Protein AF-A0A8S9FHF1-F1 (afdb_monomer_lite)

Sequence (219 aa):
MEGLAIRASLPKKKFSFKSKPSSSSSTKIQKRDLAPPPTNVVVRDSPGFRNKRGETLAKRFRSSSSSSSMGEFTLSDLDSCRVHLTGTVNALFIHRLRNCSVYTGPVLGSILIDDVEDCVLVVASHQIRIHRAKKSDFYLRVRSRPIIEDSSGVRFGPYCLGYGGIEEDLKTAGLEEETESWANVDDFLWLRAVHSPNWSLLPQEERLSSVSISGEGDS

Organism: Brassica cretica (NCBI:txid69181)

pLDDT: mean 82.05, std 23.15, range [30.7, 98.81]

Structure (mmCIF, N/CA/C/O backbone):
data_AF-A0A8S9FHF1-F1
#
_entry.id   AF-A0A8S9FHF1-F1
#
loop_
_atom_site.group_PDB
_atom_site.id
_atom_site.type_symbol
_atom_site.label_atom_id
_atom_site.label_alt_id
_atom_site.label_comp_id
_atom_site.label_asym_id
_atom_site.label_entity_id
_atom_site.label_seq_id
_atom_site.pdbx_PDB_ins_code
_atom_site.Cartn_x
_atom_site.Cartn_y
_atom_site.Cartn_z
_atom_site.occupancy
_atom_site.B_iso_or_equiv
_atom_site.auth_seq_id
_atom_site.auth_comp_id
_atom_site.auth_asym_id
_atom_site.auth_atom_id
_atom_site.pdbx_PDB_model_num
ATOM 1 N N . MET A 1 1 ? 40.897 46.660 -1.368 1.00 45.22 1 MET A N 1
ATOM 2 C CA . MET A 1 1 ? 41.138 45.588 -2.357 1.00 45.22 1 MET A CA 1
ATOM 3 C C . MET A 1 1 ? 41.699 44.400 -1.602 1.00 45.22 1 MET A C 1
ATOM 5 O O . MET A 1 1 ? 42.903 44.313 -1.411 1.00 45.22 1 MET A O 1
ATOM 9 N N . GLU A 1 2 ? 40.812 43.564 -1.068 1.00 38.50 2 GLU A N 1
ATOM 10 C CA . GLU A 1 2 ? 41.187 42.360 -0.326 1.00 38.50 2 GLU A CA 1
ATOM 11 C C . GLU A 1 2 ? 41.371 41.203 -1.312 1.00 38.50 2 GLU A C 1
ATOM 13 O O . GLU A 1 2 ? 40.456 40.852 -2.055 1.00 38.50 2 GLU A O 1
ATOM 18 N N . GLY A 1 3 ? 42.591 40.668 -1.366 1.00 37.44 3 GLY A N 1
ATOM 19 C CA . GLY A 1 3 ? 42.962 39.524 -2.191 1.00 37.44 3 GLY A CA 1
ATOM 20 C C . GLY A 1 3 ? 42.687 38.216 -1.456 1.00 37.44 3 GLY A C 1
ATOM 21 O O . GLY A 1 3 ? 43.250 37.951 -0.397 1.00 37.44 3 GLY A O 1
ATOM 22 N N . LEU A 1 4 ? 41.806 37.414 -2.043 1.00 39.19 4 LEU A N 1
ATOM 23 C CA . LEU A 1 4 ? 41.299 36.132 -1.570 1.00 39.19 4 LEU A CA 1
ATOM 24 C C . LEU A 1 4 ? 42.395 35.046 -1.554 1.00 39.19 4 LEU A C 1
ATOM 26 O O . LEU A 1 4 ? 42.972 34.710 -2.587 1.00 39.19 4 LEU A O 1
ATOM 30 N N . ALA A 1 5 ? 42.644 34.455 -0.384 1.00 42.53 5 ALA A N 1
ATOM 31 C CA . ALA A 1 5 ? 43.496 33.280 -0.222 1.00 42.53 5 ALA A CA 1
ATOM 32 C C . ALA A 1 5 ? 42.770 32.009 -0.703 1.00 42.53 5 ALA A C 1
ATOM 34 O O . ALA A 1 5 ? 41.783 31.576 -0.107 1.00 42.53 5 ALA A O 1
ATOM 35 N N . ILE A 1 6 ? 43.279 31.375 -1.762 1.00 40.34 6 ILE A N 1
ATOM 36 C CA . ILE A 1 6 ? 42.789 30.077 -2.244 1.00 40.34 6 ILE A CA 1
ATOM 37 C C . ILE A 1 6 ? 43.440 28.971 -1.402 1.00 40.34 6 ILE A C 1
ATOM 39 O O . ILE A 1 6 ? 44.594 28.600 -1.606 1.00 40.34 6 ILE A O 1
ATOM 43 N N . ARG A 1 7 ? 42.689 28.425 -0.438 1.00 41.31 7 ARG A N 1
ATOM 44 C CA . ARG A 1 7 ? 43.022 27.157 0.228 1.00 41.31 7 ARG A CA 1
ATOM 45 C C . ARG A 1 7 ? 42.701 26.000 -0.720 1.00 41.31 7 ARG A C 1
ATOM 47 O O . ARG A 1 7 ? 41.536 25.678 -0.934 1.00 41.31 7 ARG A O 1
ATOM 54 N N . ALA A 1 8 ? 43.733 25.362 -1.266 1.00 41.88 8 ALA A N 1
ATOM 55 C CA . ALA A 1 8 ? 43.594 24.120 -2.018 1.00 41.88 8 ALA A CA 1
ATOM 56 C C . ALA A 1 8 ? 43.182 22.964 -1.085 1.00 41.88 8 ALA A C 1
ATOM 58 O O . ALA A 1 8 ? 43.823 22.689 -0.070 1.00 41.88 8 ALA A O 1
ATOM 59 N N . SER A 1 9 ? 42.085 22.299 -1.438 1.00 41.75 9 SER A N 1
ATOM 60 C CA . SER A 1 9 ? 41.504 21.148 -0.751 1.00 41.75 9 SER A CA 1
ATOM 61 C C . SER A 1 9 ? 42.321 19.872 -0.981 1.00 41.75 9 SER A C 1
ATOM 63 O O . SER A 1 9 ? 42.561 19.481 -2.124 1.00 41.75 9 SER A O 1
ATOM 65 N N . LEU A 1 10 ? 42.685 19.182 0.102 1.00 43.28 10 LEU A N 1
ATOM 66 C CA . LEU A 1 10 ? 43.301 17.851 0.073 1.00 43.28 10 LEU A CA 1
ATOM 67 C C . LEU A 1 10 ? 42.331 16.805 -0.524 1.00 43.28 10 LEU A C 1
ATOM 69 O O . LEU A 1 10 ? 41.168 16.752 -0.112 1.00 43.28 10 LEU A O 1
ATOM 73 N N . PRO A 1 11 ? 42.776 15.937 -1.451 1.00 49.38 11 PRO A N 1
ATOM 74 C CA . PRO A 1 11 ? 41.914 14.923 -2.044 1.00 49.38 11 PRO A CA 1
ATOM 75 C C . PRO A 1 11 ? 41.609 13.783 -1.057 1.00 49.38 11 PRO A C 1
ATOM 77 O O . PRO A 1 11 ? 42.507 13.151 -0.496 1.00 49.38 11 PRO A O 1
ATOM 80 N N . LYS A 1 12 ? 40.314 13.491 -0.872 1.00 45.62 12 LYS A N 1
ATOM 81 C CA . LYS A 1 12 ? 39.817 12.335 -0.109 1.00 45.62 12 LYS A CA 1
ATOM 82 C C . LYS A 1 12 ? 40.204 11.032 -0.825 1.00 45.62 12 LYS A C 1
ATOM 84 O O . LYS A 1 12 ? 39.999 10.893 -2.031 1.00 45.62 12 LYS A O 1
ATOM 89 N N . LYS A 1 13 ? 40.769 10.082 -0.069 1.00 47.81 13 LYS A N 1
ATOM 90 C CA . LYS A 1 13 ? 41.225 8.765 -0.543 1.00 47.81 13 LYS A CA 1
ATOM 91 C C . LYS A 1 13 ? 40.104 8.032 -1.293 1.00 47.81 13 LYS A C 1
ATOM 93 O O . LYS A 1 13 ? 39.084 7.684 -0.706 1.00 47.81 13 LYS A O 1
ATOM 98 N N . LYS A 1 14 ? 40.326 7.774 -2.584 1.00 42.34 14 LYS A N 1
ATOM 99 C CA . LYS A 1 14 ? 39.511 6.872 -3.404 1.00 42.34 14 LYS A CA 1
ATOM 100 C C . LYS A 1 14 ? 39.805 5.431 -2.983 1.00 42.34 14 LYS A C 1
ATOM 102 O O . LYS A 1 14 ? 40.948 4.987 -3.075 1.00 42.34 14 LYS A O 1
ATOM 107 N N . PHE A 1 15 ? 38.783 4.712 -2.526 1.00 49.03 15 PHE A N 1
ATOM 108 C CA . PHE A 1 15 ? 38.830 3.256 -2.418 1.00 49.03 15 PHE A CA 1
ATOM 109 C C . PHE A 1 15 ? 39.023 2.675 -3.824 1.00 49.03 15 PHE A C 1
ATOM 111 O O . PHE A 1 15 ? 38.228 2.957 -4.717 1.00 49.03 15 PHE A O 1
ATOM 118 N N . SER A 1 16 ? 40.088 1.898 -4.032 1.00 45.06 16 SER A N 1
ATOM 119 C CA . SER A 1 16 ? 40.289 1.126 -5.259 1.00 45.06 16 SER A CA 1
ATOM 120 C C . SER A 1 16 ? 40.343 -0.362 -4.927 1.00 45.06 16 SER A C 1
ATOM 122 O O . SER A 1 16 ? 41.042 -0.794 -4.008 1.00 45.06 16 SER A O 1
ATOM 124 N N . PHE A 1 17 ? 39.570 -1.148 -5.671 1.00 45.47 17 PHE A N 1
ATOM 125 C CA . PHE A 1 17 ? 39.631 -2.601 -5.631 1.00 45.47 17 PHE A CA 1
ATOM 126 C C . PHE A 1 17 ? 40.768 -3.055 -6.550 1.00 45.47 17 PHE A C 1
ATOM 128 O O . PHE A 1 17 ? 40.716 -2.858 -7.762 1.00 45.47 17 PHE A O 1
ATOM 135 N N . LYS A 1 18 ? 41.820 -3.647 -5.976 1.00 40.91 18 LYS A N 1
ATOM 136 C CA . LYS A 1 18 ? 42.869 -4.329 -6.745 1.00 40.91 18 LYS A CA 1
ATOM 137 C C . LYS A 1 18 ? 42.374 -5.718 -7.152 1.00 40.91 18 LYS A C 1
ATOM 139 O O . LYS A 1 18 ? 42.250 -6.596 -6.303 1.00 40.91 18 LYS A O 1
ATOM 144 N N . SER A 1 19 ? 42.162 -5.932 -8.445 1.00 40.22 19 SER A N 1
ATOM 145 C CA . SER A 1 19 ? 42.033 -7.259 -9.053 1.00 40.22 19 SER A CA 1
ATOM 146 C C . SER A 1 19 ? 43.418 -7.881 -9.275 1.00 40.22 19 SER A C 1
ATOM 148 O O . SER A 1 19 ? 44.290 -7.246 -9.871 1.00 40.22 19 SER A O 1
ATOM 150 N N . LYS A 1 20 ? 43.630 -9.122 -8.818 1.00 40.91 20 LYS A N 1
ATOM 151 C CA . LYS A 1 20 ? 44.796 -9.955 -9.175 1.00 40.91 20 LYS A CA 1
ATOM 152 C C . LYS A 1 20 ? 44.425 -10.931 -10.309 1.00 40.91 20 LYS A C 1
ATOM 154 O O . LYS A 1 20 ? 43.283 -11.386 -10.328 1.00 40.91 20 LYS A O 1
ATOM 159 N N . PRO A 1 21 ? 45.356 -11.253 -11.229 1.00 38.12 21 PRO A N 1
ATOM 160 C CA . PRO A 1 21 ? 45.084 -12.075 -12.405 1.00 38.12 21 PRO A CA 1
ATOM 161 C C . PRO A 1 21 ? 45.050 -13.582 -12.102 1.00 38.12 21 PRO A C 1
ATOM 163 O O . PRO A 1 21 ? 45.611 -14.059 -11.116 1.00 38.12 21 PRO A O 1
ATOM 166 N N . SER A 1 22 ? 44.368 -14.296 -12.996 1.00 32.97 22 SER A N 1
ATOM 167 C CA . SER A 1 22 ? 44.014 -15.715 -12.985 1.00 32.97 22 SER A CA 1
ATOM 168 C C . SER A 1 22 ? 45.199 -16.676 -13.113 1.00 32.97 22 SER A C 1
ATOM 170 O O . SER A 1 22 ? 46.008 -16.535 -14.029 1.00 32.97 22 SER A O 1
ATOM 172 N N . SER A 1 23 ? 45.205 -17.736 -12.301 1.00 32.50 23 SER A N 1
ATOM 173 C CA . SER A 1 23 ? 45.864 -19.002 -12.630 1.00 32.50 23 SER A CA 1
ATOM 174 C C . SER A 1 23 ? 44.823 -20.122 -12.702 1.00 32.50 23 SER A C 1
ATOM 176 O O . SER A 1 23 ? 43.936 -20.249 -11.860 1.00 32.50 23 SER A O 1
ATOM 178 N N . SER A 1 24 ? 44.900 -20.889 -13.782 1.00 38.09 24 SER A N 1
ATOM 179 C CA . SER A 1 24 ? 44.015 -21.989 -14.136 1.00 38.09 24 SER A CA 1
ATOM 180 C C . SER A 1 24 ? 44.257 -23.216 -13.257 1.00 38.09 24 SER A C 1
ATOM 182 O O . SER A 1 24 ? 45.328 -23.820 -13.322 1.00 38.09 24 SER A O 1
ATOM 184 N N . SER A 1 25 ? 43.236 -23.649 -12.520 1.00 32.84 25 SER A N 1
ATOM 185 C CA . SER A 1 25 ? 43.121 -25.032 -12.056 1.00 32.84 25 SER A CA 1
ATOM 186 C C . SER A 1 25 ? 41.657 -25.479 -12.088 1.00 32.84 25 SER A C 1
ATOM 188 O O . SER A 1 25 ? 40.762 -24.912 -11.463 1.00 32.84 25 SER A O 1
ATOM 190 N N . SER A 1 26 ? 41.410 -26.503 -12.898 1.00 38.84 26 SER A N 1
ATOM 191 C CA . SER A 1 26 ? 40.131 -27.178 -13.080 1.00 38.84 26 SER A CA 1
ATOM 192 C C . SER A 1 26 ? 39.645 -27.780 -11.761 1.00 38.84 26 SER A C 1
ATOM 194 O O . SER A 1 26 ? 40.170 -28.800 -11.315 1.00 38.84 26 SER A O 1
ATOM 196 N N . THR A 1 27 ? 38.621 -27.172 -11.157 1.00 30.70 27 THR A N 1
ATOM 197 C CA . THR A 1 27 ? 37.943 -27.709 -9.970 1.00 30.70 27 THR A CA 1
ATOM 198 C C . THR A 1 27 ? 36.446 -27.819 -10.240 1.00 30.70 27 THR A C 1
ATOM 200 O O . THR A 1 27 ? 35.798 -26.854 -10.639 1.00 30.70 27 THR A O 1
ATOM 203 N N . LYS A 1 28 ? 35.919 -29.032 -10.047 1.00 33.16 28 LYS A N 1
ATOM 204 C CA . LYS A 1 28 ? 34.512 -29.425 -10.198 1.00 33.16 28 LYS A CA 1
ATOM 205 C C . LYS A 1 28 ? 33.576 -28.427 -9.502 1.00 33.16 28 LYS A C 1
ATOM 207 O O . LYS A 1 28 ? 33.745 -28.144 -8.317 1.00 33.16 28 LYS A O 1
ATOM 212 N N . ILE A 1 29 ? 32.569 -27.944 -10.231 1.00 37.22 29 ILE A N 1
ATOM 213 C CA . ILE A 1 29 ? 31.495 -27.097 -9.701 1.00 37.22 29 ILE A CA 1
ATOM 214 C C . ILE A 1 29 ? 30.659 -27.950 -8.742 1.00 37.22 29 ILE A C 1
ATOM 216 O O . ILE A 1 29 ? 29.832 -28.754 -9.165 1.00 37.22 29 ILE A O 1
ATOM 220 N N . GLN A 1 30 ? 30.893 -27.792 -7.440 1.00 40.59 30 GLN A N 1
ATOM 221 C CA . GLN A 1 30 ? 29.927 -28.203 -6.431 1.00 40.59 30 GLN A CA 1
ATOM 222 C C . GLN A 1 30 ? 28.801 -27.171 -6.432 1.00 40.59 30 GLN A C 1
ATOM 224 O O . GLN A 1 30 ? 29.032 -25.985 -6.182 1.00 40.59 30 GLN A O 1
ATOM 229 N N . LYS A 1 31 ? 27.591 -27.633 -6.749 1.00 37.34 31 LYS A N 1
ATOM 230 C CA . LYS A 1 31 ? 26.343 -26.895 -6.577 1.00 37.34 31 LYS A CA 1
ATOM 231 C C . LYS A 1 31 ? 26.243 -26.527 -5.095 1.00 37.34 31 LYS A C 1
ATOM 233 O O . LYS A 1 31 ? 25.973 -27.383 -4.262 1.00 37.34 31 LYS A O 1
ATOM 238 N N . ARG A 1 32 ? 26.561 -25.278 -4.752 1.00 36.59 32 ARG A N 1
ATOM 239 C CA . ARG A 1 32 ? 26.228 -24.744 -3.433 1.00 36.59 32 ARG A CA 1
ATOM 240 C C . ARG A 1 32 ? 24.733 -24.495 -3.469 1.00 36.59 32 ARG A C 1
ATOM 242 O O . ARG A 1 32 ? 24.290 -23.608 -4.195 1.00 36.59 32 ARG A O 1
ATOM 249 N N . ASP A 1 33 ? 23.984 -25.306 -2.736 1.00 39.66 33 ASP A N 1
ATOM 250 C CA . ASP A 1 33 ? 22.608 -24.989 -2.397 1.00 39.66 33 ASP A CA 1
ATOM 251 C C . ASP A 1 33 ? 22.639 -23.668 -1.623 1.00 39.66 33 ASP A C 1
ATOM 253 O O . ASP A 1 33 ? 23.022 -23.600 -0.454 1.00 39.66 33 ASP A O 1
ATOM 257 N N . LEU A 1 34 ? 22.330 -22.581 -2.331 1.00 44.75 34 LEU A N 1
ATOM 258 C CA . LEU A 1 34 ? 21.953 -21.327 -1.710 1.00 44.75 34 LEU A CA 1
ATOM 259 C C . LEU A 1 34 ? 20.663 -21.644 -0.964 1.00 44.75 34 LEU A C 1
ATOM 261 O O . LEU A 1 34 ? 19.609 -21.794 -1.581 1.00 44.75 34 LEU A O 1
ATOM 265 N N . ALA A 1 35 ? 20.770 -21.824 0.351 1.00 49.84 35 ALA A N 1
ATOM 266 C CA . ALA A 1 35 ? 19.602 -21.846 1.207 1.00 49.84 35 ALA A CA 1
ATOM 267 C C . ALA A 1 35 ? 18.753 -20.610 0.856 1.00 49.84 35 ALA A C 1
ATOM 269 O O . ALA A 1 35 ? 19.325 -19.520 0.714 1.00 49.84 35 ALA A O 1
ATOM 270 N N . PRO A 1 36 ? 17.432 -20.762 0.657 1.00 49.81 36 PRO A N 1
ATOM 271 C CA . PRO A 1 36 ? 16.575 -19.614 0.424 1.00 49.81 36 PRO A CA 1
ATOM 272 C C . PRO A 1 36 ? 16.800 -18.598 1.555 1.00 49.81 36 PRO A C 1
ATOM 274 O O . PRO A 1 36 ? 17.015 -19.009 2.704 1.00 49.81 36 PRO A O 1
ATOM 277 N N . PRO A 1 37 ? 16.803 -17.284 1.259 1.00 47.69 37 PRO A N 1
ATOM 278 C CA . PRO A 1 37 ? 16.840 -16.278 2.312 1.00 47.69 37 PRO A CA 1
ATOM 279 C C . PRO A 1 37 ? 15.707 -16.581 3.302 1.00 47.69 37 PRO A C 1
ATOM 281 O O . PRO A 1 37 ? 14.652 -17.052 2.871 1.00 47.69 37 PRO A O 1
ATOM 284 N N . PRO A 1 38 ? 15.897 -16.366 4.616 1.00 42.03 38 PRO A N 1
ATOM 285 C CA . PRO A 1 38 ? 14.838 -16.617 5.578 1.00 42.03 38 PRO A CA 1
ATOM 286 C C . PRO A 1 38 ? 13.627 -15.756 5.204 1.00 42.03 38 PRO A C 1
ATOM 288 O O . PRO A 1 38 ? 13.617 -14.547 5.407 1.00 42.03 38 PRO A O 1
ATOM 291 N N . THR A 1 39 ? 12.603 -16.402 4.651 1.00 47.31 39 THR A N 1
ATOM 292 C CA . THR A 1 39 ? 11.312 -15.828 4.246 1.00 47.31 39 THR A CA 1
ATOM 293 C C . THR A 1 39 ? 10.412 -15.508 5.436 1.00 47.31 39 THR A C 1
ATOM 295 O O . THR A 1 39 ? 9.283 -15.052 5.265 1.00 47.31 39 THR A O 1
ATOM 298 N N . ASN A 1 40 ? 10.914 -15.705 6.654 1.00 45.31 40 ASN A N 1
ATOM 299 C CA . ASN A 1 40 ? 10.213 -15.345 7.868 1.00 45.31 40 ASN A CA 1
ATOM 300 C C . ASN A 1 40 ? 10.377 -13.845 8.098 1.00 45.31 40 ASN A C 1
ATOM 302 O O . ASN A 1 40 ? 11.332 -13.399 8.738 1.00 45.31 40 ASN A O 1
ATOM 306 N N . VAL A 1 41 ? 9.411 -13.068 7.607 1.00 50.22 41 VAL A N 1
ATOM 307 C CA . VAL A 1 41 ? 9.104 -11.768 8.202 1.00 50.22 41 VAL A CA 1
ATOM 308 C C . VAL A 1 41 ? 8.728 -12.054 9.654 1.00 50.22 41 VAL A C 1
ATOM 310 O O . VAL A 1 41 ? 7.603 -12.437 9.975 1.00 50.22 41 VAL A O 1
ATOM 313 N N . VAL A 1 42 ? 9.724 -11.965 10.540 1.00 54.41 42 VAL A N 1
ATOM 314 C CA . VAL A 1 42 ? 9.518 -12.020 11.985 1.00 54.41 42 VAL A CA 1
ATOM 315 C C . VAL A 1 42 ? 8.500 -10.935 12.288 1.00 54.41 42 VAL A C 1
ATOM 317 O O . VAL A 1 42 ? 8.722 -9.773 11.942 1.00 54.41 42 VAL A O 1
ATOM 320 N N . VAL A 1 43 ? 7.368 -11.325 12.876 1.00 55.97 43 VAL A N 1
ATOM 321 C CA . VAL A 1 43 ? 6.372 -10.378 13.374 1.00 55.97 43 VAL A CA 1
ATOM 322 C C . VAL A 1 43 ? 7.115 -9.453 14.333 1.00 55.97 43 VAL A C 1
ATOM 324 O O . VAL A 1 43 ? 7.497 -9.869 15.424 1.00 55.97 43 VAL A O 1
ATOM 327 N N . ARG A 1 44 ? 7.421 -8.237 13.874 1.00 65.44 44 ARG A N 1
ATOM 328 C CA . ARG A 1 44 ? 8.229 -7.282 14.632 1.00 65.44 44 ARG A CA 1
ATOM 329 C C . ARG A 1 44 ? 7.470 -6.886 15.887 1.00 65.44 44 ARG A C 1
ATOM 331 O O . ARG A 1 44 ? 6.260 -6.664 15.807 1.00 65.44 44 ARG A O 1
ATOM 338 N N . ASP A 1 45 ? 8.171 -6.768 17.010 1.00 77.81 45 ASP A N 1
ATOM 339 C CA . ASP A 1 45 ? 7.617 -6.317 18.293 1.00 77.81 45 ASP A CA 1
ATOM 340 C C . ASP A 1 45 ? 7.425 -4.788 18.313 1.00 77.81 45 ASP A C 1
ATOM 342 O O . ASP A 1 45 ? 7.920 -4.066 19.174 1.00 77.81 45 ASP A O 1
ATOM 346 N N . SER A 1 46 ? 6.759 -4.274 17.278 1.00 86.81 46 SER A N 1
ATOM 347 C CA . SER A 1 46 ? 6.396 -2.869 17.158 1.00 86.81 46 SER A CA 1
ATOM 348 C C . SER A 1 46 ? 4.947 -2.645 17.597 1.00 86.81 46 SER A C 1
ATOM 350 O O . SER A 1 46 ? 4.112 -3.557 17.465 1.00 86.81 46 SER A O 1
ATOM 352 N N . PRO A 1 47 ? 4.595 -1.409 18.002 1.00 92.50 47 PRO A N 1
ATOM 353 C CA . PRO A 1 47 ? 3.205 -0.990 18.124 1.00 92.50 47 PRO A CA 1
ATOM 354 C C . PRO A 1 47 ? 2.428 -1.298 16.842 1.00 92.50 47 PRO A C 1
ATOM 356 O O . PRO A 1 47 ? 2.978 -1.217 15.740 1.00 92.50 47 PRO A O 1
ATOM 359 N N . GLY A 1 48 ? 1.159 -1.676 16.971 1.00 94.75 48 GLY A N 1
ATOM 360 C CA . GLY A 1 48 ? 0.402 -2.119 15.812 1.00 94.75 48 GLY A CA 1
ATOM 361 C C . GLY A 1 48 ? -1.003 -2.622 16.101 1.00 94.75 48 GLY A C 1
ATOM 362 O O . GLY A 1 48 ? -1.363 -2.870 17.251 1.00 94.75 48 GLY A O 1
ATOM 363 N N . PHE A 1 49 ? -1.777 -2.809 15.036 1.00 97.31 49 PHE A N 1
ATOM 364 C CA . PHE A 1 49 ? -3.053 -3.518 15.075 1.00 97.31 49 PHE A CA 1
ATOM 365 C C . PHE A 1 49 ? -2.839 -4.979 14.703 1.00 97.31 49 PHE A C 1
ATOM 367 O O . PHE A 1 49 ? -2.177 -5.268 13.705 1.00 97.31 49 PHE A O 1
ATOM 374 N N . ARG A 1 50 ? -3.376 -5.893 15.519 1.00 97.19 50 ARG A N 1
ATOM 375 C CA . ARG A 1 50 ? -3.132 -7.332 15.390 1.00 97.19 50 ARG A CA 1
ATOM 376 C C . ARG A 1 50 ? -4.382 -8.152 15.668 1.00 97.19 50 ARG A C 1
ATOM 378 O O . ARG A 1 50 ? -5.099 -7.826 16.613 1.00 97.19 50 ARG A O 1
ATOM 385 N N . ASN A 1 51 ? -4.574 -9.240 14.923 1.00 97.62 51 ASN A N 1
ATOM 386 C CA . ASN A 1 51 ? -5.608 -10.254 15.175 1.00 97.62 51 ASN A CA 1
ATOM 387 C C . ASN A 1 51 ? -7.023 -9.660 15.252 1.00 97.62 51 ASN A C 1
ATOM 389 O O . ASN A 1 51 ? -7.765 -9.911 16.204 1.00 97.62 51 ASN A O 1
ATOM 393 N N . LYS A 1 52 ? -7.378 -8.821 14.276 1.00 98.31 52 LYS A N 1
ATOM 394 C CA . LYS A 1 52 ? -8.677 -8.137 14.220 1.00 98.31 52 LYS A CA 1
ATOM 395 C C . LYS A 1 52 ? -9.497 -8.646 13.049 1.00 98.31 52 LYS A C 1
ATOM 397 O O . LYS A 1 52 ? -8.945 -8.998 12.007 1.00 98.31 52 LYS A O 1
ATOM 402 N N . ARG A 1 53 ? -10.821 -8.668 13.218 1.00 98.50 53 ARG A N 1
ATOM 403 C CA . ARG A 1 53 ? -11.737 -9.119 12.173 1.00 98.50 53 ARG A CA 1
ATOM 404 C C . ARG A 1 53 ? -12.971 -8.239 12.072 1.00 98.50 53 ARG A C 1
ATOM 406 O O . ARG A 1 53 ? -13.665 -8.065 13.065 1.00 98.50 53 ARG A O 1
ATOM 413 N N . GLY A 1 54 ? -13.276 -7.739 10.876 1.00 98.00 54 GLY A N 1
ATOM 414 C CA . GLY A 1 54 ? -14.492 -6.951 10.633 1.00 98.00 54 GLY A CA 1
ATOM 415 C C . GLY A 1 54 ? -14.513 -5.579 11.317 1.00 98.00 54 GLY A C 1
ATOM 416 O O . GLY A 1 54 ? -15.574 -4.969 11.423 1.00 98.00 54 GLY A O 1
ATOM 417 N N . GLU A 1 55 ? -13.372 -5.100 11.821 1.00 97.88 55 GLU A N 1
ATOM 418 C CA . GLU A 1 55 ? -13.281 -3.862 12.599 1.00 97.88 55 GLU A CA 1
ATOM 419 C C . GLU A 1 55 ? -12.839 -2.676 11.731 1.00 97.88 55 GLU A C 1
ATOM 421 O O . GLU A 1 55 ? -12.077 -2.821 10.771 1.00 97.88 55 GLU A O 1
ATOM 426 N N . THR A 1 56 ? -13.283 -1.473 12.108 1.00 97.94 56 THR A N 1
ATOM 427 C CA . THR A 1 56 ? -12.699 -0.219 11.616 1.00 97.94 56 THR A CA 1
ATOM 428 C C . THR A 1 56 ? -11.722 0.307 12.660 1.00 97.94 56 THR A C 1
ATOM 430 O O . THR A 1 56 ? -12.109 0.597 13.788 1.00 97.94 56 THR A O 1
ATOM 433 N N . LEU A 1 57 ? -10.450 0.404 12.291 1.00 97.69 57 LEU A N 1
ATOM 434 C CA . LEU A 1 57 ? -9.340 0.744 13.173 1.00 97.69 57 LEU A CA 1
ATOM 435 C C . LEU A 1 57 ? -8.764 2.092 12.752 1.00 97.69 57 LEU A C 1
ATOM 437 O O . LEU A 1 57 ? -8.480 2.300 11.575 1.00 97.69 57 LEU A O 1
ATOM 441 N N . ALA A 1 58 ? -8.554 2.998 13.702 1.00 96.25 58 ALA A N 1
ATOM 442 C CA . ALA A 1 58 ? -8.015 4.321 13.417 1.00 96.25 58 ALA A CA 1
ATOM 443 C C . ALA A 1 58 ? -6.861 4.674 14.358 1.00 96.25 58 ALA A C 1
ATOM 445 O O . ALA A 1 58 ? -6.904 4.393 15.557 1.00 96.25 58 ALA A O 1
ATOM 446 N N . LYS A 1 59 ? -5.821 5.313 13.819 1.00 94.12 59 LYS A N 1
ATOM 447 C CA . LYS A 1 59 ? -4.730 5.901 14.599 1.00 94.12 59 LYS A CA 1
ATOM 448 C C . LYS A 1 59 ? -4.306 7.226 13.979 1.00 94.12 59 LYS A C 1
ATOM 450 O O . LYS A 1 59 ? -4.051 7.310 12.780 1.00 94.12 59 LYS A O 1
ATOM 455 N N . ARG A 1 60 ? -4.186 8.253 14.819 1.00 92.81 60 ARG A N 1
ATOM 456 C CA . ARG A 1 60 ? -3.561 9.529 14.462 1.00 92.81 60 ARG A CA 1
A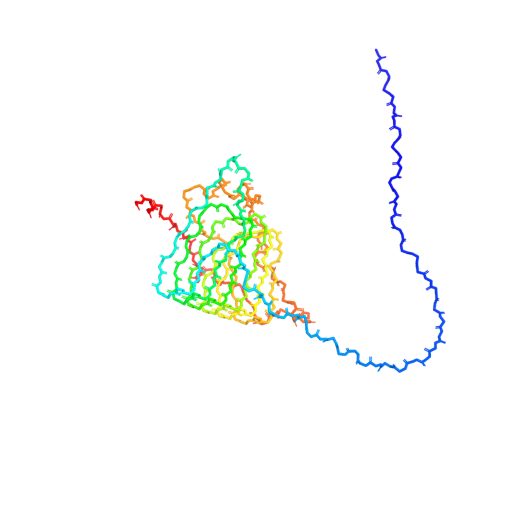TOM 457 C C . ARG A 1 60 ? -2.167 9.606 15.074 1.00 92.81 60 ARG A C 1
ATOM 459 O O . ARG A 1 60 ? -2.015 9.495 16.292 1.00 92.81 60 ARG A O 1
ATOM 466 N N . PHE A 1 61 ? -1.162 9.786 14.233 1.00 90.50 61 PHE A N 1
ATOM 467 C CA . PHE A 1 61 ? 0.199 10.114 14.628 1.00 90.50 61 PHE A CA 1
ATOM 468 C C . PHE A 1 61 ? 0.304 11.636 14.761 1.00 90.50 61 PHE A C 1
ATOM 470 O O . PHE A 1 61 ? -0.154 12.380 13.896 1.00 90.50 61 PHE A O 1
ATOM 477 N N . ARG A 1 62 ? 0.836 12.112 15.889 1.00 77.56 62 ARG A N 1
ATOM 478 C CA . ARG A 1 62 ? 1.054 13.542 16.135 1.00 77.56 62 ARG A CA 1
ATOM 479 C C . ARG A 1 62 ? 2.528 13.846 15.868 1.00 77.56 62 ARG A C 1
ATOM 481 O O . ARG A 1 62 ? 3.383 13.200 16.466 1.00 77.56 62 ARG A O 1
ATOM 488 N N . SER A 1 63 ? 2.814 14.852 15.042 1.00 61.47 63 SER A N 1
ATOM 489 C CA . SER A 1 63 ? 4.151 15.451 14.939 1.00 61.47 63 SER A CA 1
ATOM 490 C C . SER A 1 63 ? 4.460 16.205 16.233 1.00 61.47 63 SER A C 1
ATOM 492 O O . SER A 1 63 ? 4.207 17.402 16.338 1.00 61.47 63 SER A O 1
ATOM 494 N N . SER A 1 64 ? 4.942 15.521 17.272 1.00 51.22 64 SER A N 1
ATOM 495 C CA . SER A 1 64 ? 5.463 16.210 18.454 1.00 51.22 64 SER A CA 1
ATOM 496 C C . SER A 1 64 ? 6.917 16.603 18.215 1.00 51.22 64 SER A C 1
ATOM 498 O O . SER A 1 64 ? 7.754 15.755 17.916 1.00 51.22 64 SER A O 1
ATOM 500 N N . SER A 1 65 ? 7.231 17.875 18.441 1.00 47.16 65 SER A N 1
ATOM 501 C CA . SER A 1 65 ? 8.583 18.449 18.490 1.00 47.16 65 SER A CA 1
ATOM 502 C C . SER A 1 65 ? 9.480 17.878 19.607 1.00 47.16 65 SER A C 1
ATOM 504 O O . SER A 1 65 ? 10.623 18.304 19.758 1.00 47.16 65 SER A O 1
ATOM 506 N N . SER A 1 66 ? 9.001 16.893 20.372 1.00 46.28 66 SER A N 1
ATOM 507 C CA . SER A 1 66 ? 9.777 16.089 21.316 1.00 46.28 66 SER A CA 1
ATOM 508 C C . SER A 1 66 ? 10.113 14.724 20.709 1.00 46.28 66 SER A C 1
ATOM 510 O O . SER A 1 66 ? 9.235 13.920 20.400 1.00 46.28 66 SER A O 1
ATOM 512 N N . SER A 1 67 ? 11.409 14.475 20.568 1.00 46.22 67 SER A N 1
ATOM 513 C CA . SER A 1 67 ? 12.102 13.364 19.909 1.00 46.22 67 SER A CA 1
ATOM 514 C C . SER A 1 67 ? 11.925 11.962 20.525 1.00 46.22 67 SER A C 1
ATOM 516 O O . SER A 1 67 ? 12.866 11.170 20.540 1.00 46.22 67 SER A O 1
ATOM 518 N N . SER A 1 68 ? 10.736 11.597 20.999 1.00 44.88 68 SER A N 1
ATOM 519 C CA . SER A 1 68 ? 10.445 10.245 21.496 1.00 44.88 68 SER A CA 1
ATOM 520 C C . SER A 1 68 ? 9.524 9.490 20.531 1.00 44.88 68 SER A C 1
ATOM 522 O O . SER A 1 68 ? 8.308 9.459 20.689 1.00 44.88 68 SER A O 1
ATOM 524 N N . SER A 1 69 ? 10.170 8.902 19.517 1.00 49.16 69 SER A N 1
ATOM 525 C CA . SER A 1 69 ? 9.720 7.805 18.643 1.00 49.16 69 SER A CA 1
ATOM 526 C C . SER A 1 69 ? 8.383 7.965 17.897 1.00 49.16 69 SER A C 1
ATOM 528 O O . SER A 1 69 ? 7.392 7.322 18.245 1.00 49.16 69 SER A O 1
ATOM 530 N N . MET A 1 70 ? 8.384 8.647 16.746 1.00 63.88 70 MET A N 1
ATOM 531 C CA . MET A 1 70 ? 7.518 8.205 15.640 1.00 63.88 70 MET A CA 1
ATOM 532 C C . MET A 1 70 ? 8.145 6.934 15.058 1.00 63.88 70 MET A C 1
ATOM 534 O O . MET A 1 70 ? 8.901 6.988 14.105 1.00 63.88 70 MET A O 1
ATOM 538 N N . GLY A 1 71 ? 7.983 5.808 15.752 1.00 82.56 71 GLY A N 1
ATOM 539 C CA . GLY A 1 71 ? 8.671 4.554 15.442 1.00 82.56 71 GLY A CA 1
ATOM 540 C C . GLY A 1 71 ? 8.121 3.831 14.210 1.00 82.56 71 GLY A C 1
ATOM 541 O O . GLY A 1 71 ? 7.546 4.424 13.298 1.00 82.56 71 GLY A O 1
ATOM 542 N N . GLU A 1 72 ? 8.313 2.518 14.199 1.00 91.81 72 GLU A N 1
ATOM 543 C CA . GLU A 1 72 ? 7.630 1.612 13.279 1.00 91.81 72 GLU A CA 1
ATOM 544 C C . GLU A 1 72 ? 6.218 1.273 13.776 1.00 91.81 72 GLU A C 1
ATOM 546 O O . GLU A 1 72 ? 5.975 1.182 14.982 1.00 91.81 72 GLU A O 1
ATOM 551 N N . PHE A 1 73 ? 5.288 1.067 12.843 1.00 95.19 73 PHE A N 1
ATOM 552 C CA . PHE A 1 73 ? 3.941 0.575 13.127 1.00 95.19 73 PHE A CA 1
ATOM 553 C C . PHE A 1 73 ? 3.666 -0.696 12.319 1.00 95.19 73 PHE A C 1
ATOM 555 O O . PHE A 1 73 ? 4.086 -0.797 11.166 1.00 95.19 73 PHE A O 1
ATOM 562 N N . THR A 1 74 ? 2.964 -1.664 12.907 1.00 97.19 74 THR A N 1
ATOM 563 C CA . THR A 1 74 ? 2.642 -2.936 12.246 1.00 97.19 74 THR A CA 1
ATOM 564 C C . THR A 1 74 ? 1.135 -3.138 12.129 1.00 97.19 74 THR A C 1
ATOM 566 O O . THR A 1 74 ? 0.388 -2.957 13.084 1.00 97.19 74 THR A O 1
ATOM 569 N N . LEU A 1 75 ? 0.681 -3.570 10.961 1.00 98.19 75 LEU A N 1
ATOM 570 C CA . LEU A 1 75 ? -0.637 -4.151 10.744 1.00 98.19 75 LEU A CA 1
ATOM 571 C C . LEU A 1 75 ? -0.421 -5.642 10.510 1.00 98.19 75 LEU A C 1
ATOM 573 O O . LEU A 1 75 ? 0.239 -6.003 9.533 1.00 98.19 75 LEU A O 1
ATOM 577 N N . SER A 1 76 ? -0.915 -6.505 11.399 1.00 98.12 76 SER A N 1
ATOM 578 C CA . SER A 1 76 ? -0.793 -7.948 11.196 1.00 98.12 76 SER A CA 1
ATOM 579 C C . SER A 1 76 ? -2.068 -8.722 11.470 1.00 98.12 76 SER A C 1
ATOM 581 O O . SER A 1 76 ? -2.836 -8.355 12.351 1.00 98.12 76 SER A O 1
ATOM 583 N N . ASP A 1 77 ? -2.277 -9.821 10.749 1.00 98.19 77 ASP A N 1
ATOM 584 C CA . ASP A 1 77 ? -3.364 -10.764 11.044 1.00 98.19 77 ASP A CA 1
ATOM 585 C C . ASP A 1 77 ? -4.740 -10.071 11.065 1.00 98.19 77 ASP A C 1
ATOM 587 O O . ASP A 1 77 ? -5.500 -10.192 12.030 1.00 98.19 77 ASP A O 1
ATOM 591 N N . LEU A 1 78 ? -5.027 -9.270 10.033 1.00 98.69 78 LEU A N 1
ATOM 592 C CA . LEU A 1 78 ? -6.309 -8.573 9.898 1.00 98.69 78 LEU A CA 1
ATOM 593 C C . LEU A 1 78 ? -7.145 -9.225 8.797 1.00 98.69 78 LEU A C 1
ATOM 595 O O . LEU A 1 78 ? -6.659 -9.455 7.689 1.00 98.69 78 LEU A O 1
ATOM 599 N N . ASP A 1 79 ? -8.414 -9.475 9.092 1.00 98.69 79 ASP A N 1
ATOM 600 C CA . ASP A 1 79 ? -9.395 -10.003 8.141 1.00 98.69 79 ASP A CA 1
ATOM 601 C C . ASP A 1 79 ? -10.585 -9.043 8.049 1.00 98.69 79 ASP A C 1
ATOM 603 O O . ASP A 1 79 ? -11.177 -8.668 9.060 1.00 98.69 79 ASP A O 1
ATOM 607 N N . SER A 1 80 ? -10.966 -8.633 6.841 1.00 98.56 80 SER A N 1
ATOM 608 C CA . SER A 1 80 ? -12.175 -7.832 6.613 1.00 98.56 80 SER A CA 1
ATOM 609 C C . SER A 1 80 ? -12.181 -6.502 7.384 1.00 98.56 80 SER A C 1
ATOM 611 O O . SER A 1 80 ? -13.233 -6.016 7.793 1.00 98.56 80 SER A O 1
ATOM 613 N N . CYS A 1 81 ? -11.001 -5.930 7.640 1.00 98.69 81 CYS A N 1
ATOM 614 C CA . CYS A 1 81 ? -10.839 -4.704 8.421 1.00 98.69 81 CYS A CA 1
ATOM 615 C C . CYS A 1 81 ? -10.672 -3.470 7.530 1.00 98.69 81 CYS A C 1
ATOM 617 O O . CYS A 1 81 ? -10.110 -3.530 6.434 1.00 98.69 81 CYS A O 1
ATOM 619 N N . ARG A 1 82 ? -11.083 -2.315 8.055 1.00 98.50 82 ARG A N 1
ATOM 620 C CA . ARG A 1 82 ? -10.782 -1.003 7.474 1.00 98.50 82 ARG A CA 1
ATOM 621 C C . ARG A 1 82 ? -9.833 -0.250 8.396 1.00 98.50 82 ARG A C 1
ATOM 623 O O . ARG A 1 82 ? -10.145 -0.067 9.564 1.00 98.50 82 ARG A O 1
ATOM 630 N N . VAL A 1 83 ? -8.682 0.184 7.897 1.00 98.31 83 VAL A N 1
ATOM 631 C CA . VAL A 1 83 ? -7.637 0.819 8.708 1.00 98.31 83 VAL A CA 1
ATOM 632 C C . VAL A 1 83 ? -7.377 2.239 8.222 1.00 98.31 83 VAL A C 1
ATOM 634 O O . VAL A 1 83 ? -7.083 2.444 7.048 1.00 98.31 83 VAL A O 1
ATOM 637 N N . HIS A 1 84 ? -7.444 3.207 9.134 1.00 97.69 84 HIS A N 1
ATOM 638 C CA . HIS A 1 84 ? -7.179 4.626 8.902 1.00 97.69 84 HIS A CA 1
ATOM 639 C C . HIS A 1 84 ? -5.982 5.084 9.740 1.00 97.69 84 HIS A C 1
ATOM 641 O O . HIS A 1 84 ? -6.072 5.222 10.959 1.00 97.69 84 HIS A O 1
ATOM 647 N N . LEU A 1 85 ? -4.854 5.342 9.089 1.00 96.12 85 LEU A N 1
ATOM 648 C CA . LEU A 1 85 ? -3.654 5.888 9.715 1.00 96.12 85 LEU A CA 1
ATOM 649 C C . LEU A 1 85 ? -3.453 7.320 9.212 1.00 96.12 85 LEU A C 1
ATOM 651 O O . LEU A 1 85 ? -3.246 7.525 8.023 1.00 96.12 85 LEU A O 1
ATOM 655 N N . THR A 1 86 ? -3.518 8.315 10.092 1.00 95.00 86 THR A N 1
ATOM 656 C CA . THR A 1 86 ? -3.318 9.736 9.734 1.00 95.00 86 THR A CA 1
ATOM 657 C C . THR A 1 86 ? -2.089 10.294 10.443 1.00 95.00 86 THR A C 1
ATOM 659 O O . THR A 1 86 ? -1.746 9.805 11.519 1.00 95.00 86 THR A O 1
ATOM 662 N N . GLY A 1 87 ? -1.428 11.303 9.874 1.00 93.19 87 GLY A N 1
ATOM 663 C CA . GLY A 1 87 ? -0.122 11.776 10.347 1.00 93.19 87 GLY A CA 1
ATOM 664 C C . GLY A 1 87 ? 1.046 11.053 9.668 1.00 93.19 87 GLY A C 1
ATOM 665 O O . GLY A 1 87 ? 0.856 10.307 8.705 1.00 93.19 87 GLY A O 1
ATOM 666 N N . THR A 1 88 ? 2.255 11.243 10.202 1.00 92.69 88 THR A N 1
ATOM 667 C CA . THR A 1 88 ? 3.490 10.620 9.697 1.00 92.69 88 THR A CA 1
ATOM 668 C C . THR A 1 88 ? 3.986 9.483 10.593 1.00 92.69 88 THR A C 1
ATOM 670 O O . THR A 1 88 ? 3.841 9.508 11.815 1.00 92.69 88 THR A O 1
ATOM 673 N N . VAL A 1 89 ? 4.592 8.463 9.982 1.00 92.69 89 VAL A N 1
ATOM 674 C CA . VAL A 1 89 ? 5.242 7.335 10.675 1.00 92.69 89 VAL A CA 1
ATOM 675 C C . VAL A 1 89 ? 6.572 7.005 9.995 1.00 92.69 89 VAL A C 1
ATOM 677 O O . VAL A 1 89 ? 6.715 7.214 8.791 1.00 92.69 89 VAL A O 1
ATOM 680 N N . ASN A 1 90 ? 7.566 6.498 10.732 1.00 92.44 90 ASN A N 1
ATOM 681 C CA . ASN A 1 90 ? 8.885 6.234 10.146 1.00 92.44 90 ASN A CA 1
ATOM 682 C C . ASN A 1 90 ? 8.896 5.014 9.224 1.00 92.44 90 ASN A C 1
ATOM 684 O O . ASN A 1 90 ? 9.511 5.045 8.160 1.00 92.44 90 ASN A O 1
ATOM 688 N N . ALA A 1 91 ? 8.228 3.939 9.629 1.00 94.94 91 ALA A N 1
ATOM 689 C CA . ALA A 1 91 ? 8.130 2.716 8.845 1.00 94.94 91 ALA A CA 1
ATOM 690 C C . ALA A 1 91 ? 6.799 2.017 9.112 1.00 94.94 91 ALA A C 1
ATOM 692 O O . ALA A 1 91 ? 6.280 2.060 10.230 1.00 94.94 91 ALA A O 1
ATOM 693 N N . LEU A 1 92 ? 6.273 1.350 8.088 1.00 97.19 92 LEU A N 1
ATOM 694 C CA . LEU A 1 92 ? 5.036 0.585 8.181 1.00 97.19 92 LEU A CA 1
ATOM 695 C C . LEU A 1 92 ? 5.278 -0.850 7.711 1.00 97.19 92 LEU A C 1
ATOM 697 O O . LEU A 1 92 ? 5.794 -1.081 6.617 1.00 97.19 92 LEU A O 1
ATOM 701 N N . PHE A 1 93 ? 4.877 -1.805 8.542 1.00 97.62 93 PHE A N 1
ATOM 702 C CA . PHE A 1 93 ? 4.908 -3.229 8.229 1.00 97.62 93 PHE A CA 1
ATOM 703 C C . PHE A 1 93 ? 3.480 -3.736 8.096 1.00 97.62 93 PHE A C 1
ATOM 705 O O . PHE A 1 93 ? 2.666 -3.544 8.996 1.00 97.62 93 PHE A O 1
ATOM 712 N N . ILE A 1 94 ? 3.167 -4.374 6.977 1.00 98.44 94 ILE A N 1
ATOM 713 C CA . ILE A 1 94 ? 1.846 -4.928 6.690 1.00 98.44 94 ILE A CA 1
ATOM 714 C C . ILE A 1 94 ? 2.035 -6.412 6.422 1.00 98.44 94 ILE A C 1
ATOM 716 O O . ILE A 1 94 ? 2.770 -6.770 5.508 1.00 98.44 94 ILE A O 1
ATOM 720 N N . HIS A 1 95 ? 1.413 -7.270 7.227 1.00 98.12 95 HIS A N 1
ATOM 721 C CA . HIS A 1 95 ? 1.656 -8.707 7.162 1.00 98.12 95 HIS A CA 1
ATOM 722 C C . HIS A 1 95 ? 0.389 -9.532 7.396 1.00 98.12 95 HIS A C 1
ATOM 724 O O . HIS A 1 95 ? -0.247 -9.381 8.433 1.00 98.12 95 HIS A O 1
ATOM 730 N N . ARG A 1 96 ? 0.042 -10.452 6.489 1.00 98.38 96 ARG A N 1
ATOM 731 C CA . ARG A 1 96 ? -1.149 -11.321 6.629 1.00 98.38 96 ARG A CA 1
ATOM 732 C C . ARG A 1 96 ? -2.448 -10.526 6.754 1.00 98.38 96 ARG A C 1
ATOM 734 O O . ARG A 1 96 ? -3.155 -10.609 7.758 1.00 98.38 96 ARG A O 1
ATOM 741 N N . LEU A 1 97 ? -2.748 -9.735 5.726 1.00 98.75 97 LEU A N 1
ATOM 742 C CA . LEU A 1 97 ? -4.041 -9.057 5.593 1.00 98.75 97 LEU A CA 1
ATOM 743 C C . LEU A 1 97 ? -4.909 -9.779 4.561 1.00 98.75 97 LEU A C 1
ATOM 745 O O . LEU A 1 97 ? -4.412 -10.20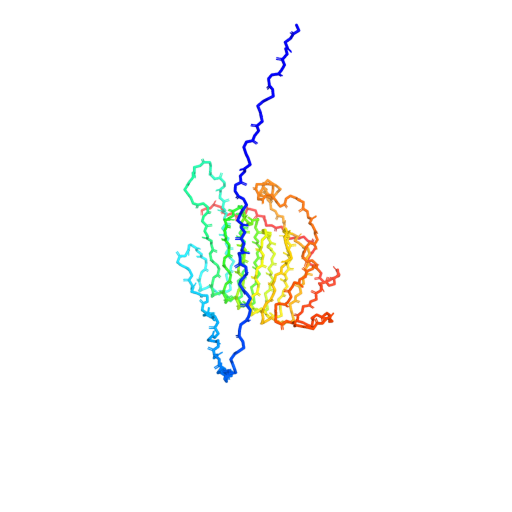5 3.514 1.00 98.75 97 LEU A O 1
ATOM 749 N N . ARG A 1 98 ? -6.203 -9.914 4.856 1.00 98.75 98 ARG A N 1
ATOM 750 C CA . ARG A 1 98 ? -7.210 -10.514 3.970 1.00 98.75 98 ARG A CA 1
ATOM 751 C C . ARG A 1 98 ? -8.442 -9.633 3.891 1.00 98.75 98 ARG A C 1
ATOM 753 O O . ARG A 1 98 ? -8.930 -9.198 4.931 1.00 98.75 98 ARG A O 1
ATOM 760 N N . ASN A 1 99 ? -8.950 -9.370 2.688 1.00 98.62 99 ASN A N 1
ATOM 761 C CA . ASN A 1 99 ? -10.176 -8.584 2.494 1.00 98.62 99 ASN A CA 1
ATOM 762 C C . ASN A 1 99 ? -10.148 -7.209 3.205 1.00 98.62 99 ASN A C 1
ATOM 764 O O . ASN A 1 99 ? -11.153 -6.741 3.735 1.00 98.62 99 ASN A O 1
ATOM 768 N N . CYS A 1 100 ? -8.974 -6.580 3.313 1.00 98.81 100 CYS A N 1
ATOM 769 C CA . CYS A 1 100 ? -8.790 -5.357 4.096 1.00 98.81 100 CYS A CA 1
ATOM 770 C C . CYS A 1 100 ? -8.685 -4.114 3.212 1.00 98.81 100 CYS A C 1
ATOM 772 O O . CYS A 1 100 ? -8.155 -4.158 2.103 1.00 98.81 100 CYS A O 1
ATOM 774 N N . SER A 1 101 ? -9.104 -2.968 3.747 1.00 98.62 101 SER A N 1
ATOM 775 C CA . SER A 1 101 ? -8.802 -1.657 3.165 1.00 98.62 101 SER A CA 1
ATOM 776 C C . SER A 1 101 ? -7.908 -0.861 4.108 1.00 98.62 101 SER A C 1
ATOM 778 O O . SER A 1 101 ? -8.291 -0.608 5.248 1.00 98.62 101 SER A O 1
ATOM 780 N N . VAL A 1 102 ? -6.731 -0.454 3.647 1.00 98.56 102 VAL A N 1
ATOM 781 C CA . VAL A 1 102 ? -5.745 0.284 4.442 1.00 98.56 102 VAL A CA 1
ATOM 782 C C . VAL A 1 102 ? -5.505 1.643 3.805 1.00 98.56 102 VAL A C 1
ATOM 784 O O . VAL A 1 102 ? -5.113 1.726 2.647 1.00 98.56 102 VAL A O 1
ATOM 787 N N . TYR A 1 103 ? -5.705 2.702 4.580 1.00 98.25 103 TYR A N 1
ATOM 788 C CA . TYR A 1 103 ? -5.534 4.085 4.156 1.00 98.25 103 TYR A CA 1
ATOM 789 C C . TYR A 1 103 ? -4.553 4.766 5.097 1.00 98.25 103 TYR A C 1
ATOM 791 O O . TYR A 1 103 ? -4.808 4.848 6.302 1.00 98.25 103 TYR A O 1
ATOM 799 N N . THR A 1 104 ? -3.421 5.223 4.567 1.00 96.69 104 THR A N 1
ATOM 800 C CA . THR A 1 104 ? -2.342 5.778 5.387 1.00 96.69 104 THR A CA 1
ATOM 801 C C . THR A 1 104 ? -1.906 7.138 4.886 1.00 96.69 104 THR A C 1
ATOM 803 O O . THR A 1 104 ? -1.741 7.342 3.683 1.00 96.69 104 THR A O 1
ATOM 806 N N . GLY A 1 105 ? -1.628 8.042 5.821 1.00 95.88 105 GLY A N 1
ATOM 807 C CA . GLY A 1 105 ? -0.747 9.179 5.595 1.00 95.88 105 GLY A CA 1
ATOM 808 C C . GLY A 1 105 ? 0.668 8.740 5.192 1.00 95.88 105 GLY A C 1
ATOM 809 O O . GLY A 1 105 ? 0.956 7.537 5.090 1.00 95.88 105 GLY A O 1
ATOM 810 N N . PRO A 1 106 ? 1.559 9.702 4.927 1.00 95.81 106 PRO A N 1
ATOM 811 C CA . PRO A 1 106 ? 2.878 9.412 4.398 1.00 95.81 106 PRO A CA 1
ATOM 812 C C . PRO A 1 106 ? 3.810 8.763 5.424 1.00 95.81 106 PRO A C 1
ATOM 814 O O . PRO A 1 106 ? 3.886 9.142 6.594 1.00 95.81 106 PRO A O 1
ATOM 817 N N . VAL A 1 107 ? 4.570 7.790 4.935 1.00 95.69 107 VAL A N 1
ATOM 818 C CA . VAL A 1 107 ? 5.601 7.068 5.674 1.00 95.69 107 VAL A CA 1
ATOM 819 C C . VAL A 1 107 ? 6.965 7.633 5.288 1.00 95.69 107 VAL A C 1
ATOM 821 O O . VAL A 1 107 ? 7.364 7.556 4.127 1.00 95.69 107 VAL A O 1
ATOM 824 N N . LEU A 1 108 ? 7.692 8.169 6.269 1.00 93.44 108 LEU A N 1
ATOM 825 C CA . LEU A 1 108 ? 8.973 8.865 6.079 1.00 93.44 108 LEU A CA 1
ATOM 826 C C . LEU A 1 108 ? 10.065 7.968 5.478 1.00 93.44 108 LEU A C 1
ATOM 828 O O . LEU A 1 108 ? 10.941 8.451 4.770 1.00 93.44 108 LEU A O 1
ATOM 832 N N . GLY A 1 109 ? 10.037 6.673 5.794 1.00 93.38 109 GLY A N 1
ATOM 833 C CA . GLY A 1 109 ? 11.015 5.691 5.342 1.00 93.38 109 GLY A CA 1
ATOM 834 C C . GLY A 1 109 ? 10.434 4.734 4.311 1.00 93.38 109 GLY A C 1
ATOM 835 O O . GLY A 1 109 ? 10.220 5.093 3.154 1.00 93.38 109 GLY A O 1
ATOM 836 N N . SER A 1 110 ? 10.223 3.489 4.734 1.00 95.62 110 SER A N 1
ATOM 837 C CA . SER A 1 110 ? 9.813 2.388 3.862 1.00 95.62 110 SER A CA 1
ATOM 838 C C . SER A 1 110 ? 8.543 1.702 4.344 1.00 95.62 110 SER A C 1
ATOM 840 O O . SER A 1 110 ? 8.303 1.596 5.551 1.00 95.62 110 SER A O 1
ATOM 842 N N . ILE A 1 111 ? 7.811 1.127 3.396 1.00 98.25 111 ILE A N 1
ATOM 843 C CA . ILE A 1 111 ? 6.718 0.194 3.658 1.00 98.25 111 ILE A CA 1
ATOM 844 C C . ILE A 1 111 ? 7.134 -1.195 3.183 1.00 98.25 111 ILE A C 1
ATOM 846 O O . ILE A 1 111 ? 7.566 -1.369 2.040 1.00 98.25 111 ILE A O 1
ATOM 850 N N . LEU A 1 112 ? 6.988 -2.180 4.066 1.00 98.25 112 LEU A N 1
ATOM 851 C CA . LEU A 1 112 ? 7.116 -3.593 3.728 1.00 98.25 112 LEU A CA 1
ATOM 852 C C . LEU A 1 112 ? 5.739 -4.245 3.825 1.00 98.25 112 LEU A C 1
ATOM 854 O O . LEU A 1 112 ? 5.116 -4.225 4.886 1.00 98.25 112 LEU A O 1
ATOM 858 N N . ILE A 1 113 ? 5.289 -4.817 2.715 1.00 98.62 113 ILE A N 1
ATOM 859 C CA . ILE A 1 113 ? 3.997 -5.480 2.577 1.00 98.62 113 ILE A CA 1
ATOM 860 C C . ILE A 1 113 ? 4.275 -6.942 2.269 1.00 98.62 113 ILE A C 1
ATOM 862 O O . ILE A 1 113 ? 4.984 -7.239 1.313 1.00 98.62 113 ILE A O 1
ATOM 866 N N . ASP A 1 114 ? 3.744 -7.843 3.081 1.00 98.50 114 ASP A N 1
ATOM 867 C CA . ASP A 1 114 ? 3.994 -9.272 2.965 1.00 98.50 114 ASP A CA 1
ATOM 868 C C . ASP A 1 114 ? 2.703 -10.063 3.183 1.00 98.50 114 ASP A C 1
ATOM 870 O O . ASP A 1 114 ? 1.967 -9.826 4.141 1.00 98.50 114 ASP A O 1
ATOM 874 N N . ASP A 1 115 ? 2.429 -11.025 2.309 1.00 98.44 115 ASP A N 1
ATOM 875 C CA . ASP A 1 115 ? 1.286 -11.934 2.425 1.00 98.44 115 ASP A CA 1
ATOM 876 C C . ASP A 1 115 ? -0.066 -11.199 2.543 1.00 98.44 115 ASP A C 1
ATOM 878 O O . ASP A 1 115 ? -0.749 -11.254 3.569 1.00 98.44 115 ASP A O 1
ATOM 882 N N . VAL A 1 116 ? -0.462 -10.484 1.488 1.00 98.69 116 VAL A N 1
ATOM 883 C CA . VAL A 1 116 ? -1.748 -9.765 1.419 1.00 98.69 116 VAL A CA 1
ATOM 884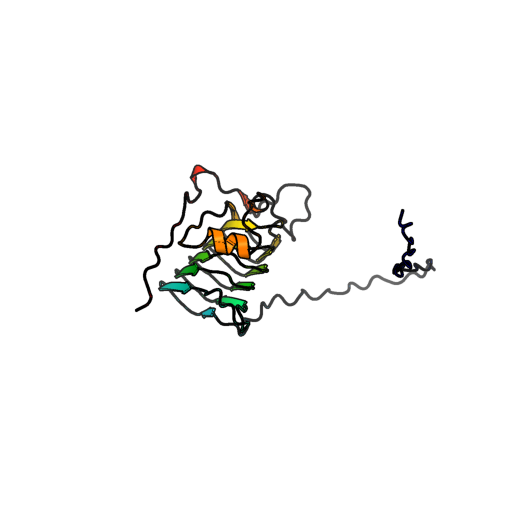 C C . VAL A 1 116 ? -2.610 -10.297 0.282 1.00 98.69 116 VAL A C 1
ATOM 886 O O . VAL A 1 116 ? -2.102 -10.606 -0.793 1.00 98.69 116 VAL A O 1
ATOM 889 N N . GLU A 1 117 ? -3.916 -10.409 0.501 1.00 98.81 117 GLU A N 1
ATOM 890 C CA . GLU A 1 117 ? -4.830 -10.934 -0.517 1.00 98.81 117 GLU A CA 1
ATOM 891 C C . GLU A 1 117 ? -6.203 -10.263 -0.457 1.00 98.81 117 GLU A C 1
ATOM 893 O O . GLU A 1 117 ? -6.724 -9.998 0.631 1.00 98.81 117 GLU A O 1
ATOM 898 N N . ASP A 1 118 ? -6.758 -9.969 -1.636 1.00 98.75 118 ASP A N 1
ATOM 899 C CA . ASP A 1 118 ? -8.037 -9.271 -1.816 1.00 98.75 118 ASP A CA 1
ATOM 900 C C . ASP A 1 118 ? -8.101 -7.944 -1.030 1.00 98.75 118 ASP A C 1
ATOM 902 O O . ASP A 1 118 ? -9.080 -7.636 -0.357 1.00 98.75 118 ASP A O 1
ATOM 906 N N . CYS A 1 119 ? -7.017 -7.164 -1.046 1.00 98.75 119 CYS A N 1
ATOM 907 C CA . CYS A 1 119 ? -6.893 -5.937 -0.262 1.00 98.75 119 CYS A CA 1
ATOM 908 C C . CYS A 1 119 ? -6.817 -4.680 -1.138 1.00 98.75 119 CYS A C 1
ATOM 910 O O . CYS A 1 119 ? -6.340 -4.715 -2.269 1.00 98.75 119 CYS A O 1
ATOM 912 N N . VAL A 1 120 ? -7.205 -3.542 -0.561 1.00 98.69 120 VAL A N 1
ATOM 913 C CA . VAL A 1 120 ? -6.995 -2.203 -1.132 1.00 98.69 120 VAL A CA 1
ATOM 914 C C . VAL A 1 120 ? -6.066 -1.419 -0.215 1.00 98.69 120 VAL A C 1
ATOM 916 O O . VAL A 1 120 ? -6.373 -1.233 0.961 1.00 98.69 120 VAL A O 1
ATOM 919 N N . LEU A 1 121 ? -4.928 -0.958 -0.729 1.00 98.75 121 LEU A N 1
ATOM 920 C CA . LEU A 1 121 ? -3.915 -0.252 0.052 1.00 98.75 121 LEU A CA 1
ATOM 921 C C . LEU A 1 121 ? -3.614 1.108 -0.575 1.00 98.75 121 LEU A C 1
ATOM 923 O O . LEU A 1 121 ? -3.033 1.185 -1.653 1.00 98.75 121 LEU A O 1
ATOM 927 N N . VAL A 1 122 ? -3.982 2.181 0.122 1.00 98.62 122 VAL A N 1
ATOM 928 C CA . VAL A 1 122 ? -3.699 3.570 -0.253 1.00 98.62 122 VAL A CA 1
ATOM 929 C C . VAL A 1 122 ? -2.586 4.094 0.647 1.00 98.62 122 VAL A C 1
ATOM 931 O O . VAL A 1 122 ? -2.827 4.429 1.809 1.00 98.62 122 VAL A O 1
ATOM 934 N N . VAL A 1 123 ? -1.356 4.115 0.130 1.00 98.25 123 VAL A N 1
ATOM 935 C CA . VAL A 1 123 ? -0.145 4.373 0.925 1.00 98.25 123 VAL A CA 1
ATOM 936 C C . VAL A 1 123 ? 0.847 5.285 0.202 1.00 98.25 123 VAL A C 1
ATOM 938 O O . VAL A 1 123 ? 0.962 5.263 -1.023 1.00 98.25 123 VAL A O 1
ATOM 941 N N . ALA A 1 124 ? 1.609 6.065 0.968 1.00 97.94 124 ALA A N 1
ATOM 942 C CA . ALA A 1 124 ? 2.659 6.936 0.444 1.00 97.94 124 ALA A CA 1
ATOM 943 C C . ALA A 1 124 ? 3.975 6.719 1.203 1.00 97.94 124 ALA A C 1
ATOM 945 O O . ALA A 1 124 ? 3.970 6.662 2.431 1.00 97.94 124 ALA A O 1
ATOM 946 N N . SER A 1 125 ? 5.101 6.570 0.500 1.00 97.44 125 SER A N 1
ATOM 947 C CA . SER A 1 125 ? 6.407 6.296 1.126 1.00 97.44 125 SER A CA 1
ATOM 948 C C . SER A 1 125 ? 7.587 6.580 0.199 1.00 97.44 125 SER A C 1
ATOM 950 O O . SER A 1 125 ? 7.402 6.802 -0.989 1.00 97.44 125 SER A O 1
ATOM 952 N N . HIS A 1 126 ? 8.832 6.545 0.679 1.00 96.50 126 HIS A N 1
ATOM 953 C CA . HIS A 1 126 ? 9.991 6.652 -0.221 1.00 96.50 126 HIS A CA 1
ATOM 954 C C . HIS A 1 126 ? 10.256 5.344 -0.960 1.00 96.50 126 HIS A C 1
ATOM 956 O O . HIS A 1 126 ? 10.671 5.360 -2.122 1.00 96.50 126 HIS A O 1
ATOM 962 N N . GLN A 1 127 ? 10.028 4.219 -0.282 1.00 96.88 127 GLN A N 1
ATOM 963 C CA . GLN A 1 127 ? 10.332 2.873 -0.763 1.00 96.88 127 GLN A CA 1
ATOM 964 C C . GLN A 1 127 ? 9.200 1.924 -0.382 1.00 96.88 127 GLN A C 1
ATOM 966 O O . GLN A 1 127 ? 8.790 1.879 0.777 1.00 96.88 127 GLN A O 1
ATOM 971 N N . ILE A 1 128 ? 8.729 1.132 -1.341 1.00 98.31 128 ILE A N 1
ATOM 972 C CA . ILE A 1 128 ? 7.670 0.148 -1.114 1.00 98.31 128 ILE A CA 1
ATOM 973 C C . ILE A 1 128 ? 8.136 -1.195 -1.661 1.00 98.31 128 ILE A C 1
ATOM 975 O O . ILE A 1 128 ? 8.491 -1.308 -2.836 1.00 98.31 128 ILE A O 1
ATOM 979 N N . ARG A 1 129 ? 8.149 -2.206 -0.791 1.00 98.38 129 ARG A N 1
ATOM 980 C CA . ARG A 1 129 ? 8.425 -3.599 -1.153 1.00 98.38 129 ARG A CA 1
ATOM 981 C C . ARG A 1 129 ? 7.209 -4.448 -0.841 1.00 98.38 129 ARG A C 1
ATOM 983 O O . ARG A 1 129 ? 6.685 -4.377 0.269 1.00 98.38 129 ARG A O 1
ATOM 990 N N . ILE A 1 130 ? 6.789 -5.234 -1.818 1.00 98.62 130 ILE A N 1
ATOM 991 C CA . ILE A 1 130 ? 5.581 -6.046 -1.770 1.00 98.62 130 ILE A CA 1
ATOM 992 C C . ILE A 1 130 ? 5.980 -7.488 -2.044 1.00 98.62 130 ILE A C 1
ATOM 994 O O . ILE A 1 130 ? 6.611 -7.786 -3.052 1.00 98.62 130 ILE A O 1
ATOM 998 N N . HIS A 1 131 ? 5.608 -8.384 -1.149 1.00 98.19 131 HIS A N 1
ATOM 999 C CA . HIS A 1 131 ? 5.925 -9.793 -1.245 1.00 98.19 131 HIS A CA 1
ATOM 1000 C C . HIS A 1 131 ? 4.666 -10.622 -1.007 1.00 98.19 131 HIS A C 1
ATOM 1002 O O . HIS A 1 131 ? 3.844 -10.287 -0.152 1.00 98.19 131 HIS A O 1
ATOM 1008 N N . ARG A 1 132 ? 4.486 -11.698 -1.780 1.00 98.25 132 ARG A N 1
ATOM 1009 C CA . ARG A 1 132 ? 3.337 -12.613 -1.650 1.00 98.25 132 ARG A CA 1
ATOM 1010 C C . ARG A 1 132 ? 1.975 -11.909 -1.686 1.00 98.25 132 ARG A C 1
ATOM 1012 O O . ARG A 1 132 ? 1.078 -12.252 -0.920 1.00 98.25 132 ARG A O 1
ATOM 1019 N N . ALA A 1 133 ? 1.812 -10.913 -2.557 1.00 98.62 133 ALA A N 1
ATOM 1020 C CA . ALA A 1 133 ? 0.544 -10.209 -2.726 1.00 98.62 133 ALA A CA 1
ATOM 1021 C C . ALA A 1 133 ? -0.321 -10.847 -3.822 1.00 98.62 133 ALA A C 1
ATOM 1023 O O . ALA A 1 133 ? 0.173 -11.205 -4.894 1.00 98.62 133 ALA A O 1
ATOM 1024 N N . LYS A 1 134 ? -1.627 -10.971 -3.574 1.00 98.75 134 LYS A N 1
ATOM 1025 C CA . LYS A 1 134 ? -2.585 -11.571 -4.512 1.00 98.75 134 LYS A CA 1
ATOM 1026 C C . LYS A 1 134 ? -3.821 -10.700 -4.679 1.00 98.75 134 LYS A C 1
ATOM 1028 O O . LYS A 1 134 ? -4.358 -10.218 -3.686 1.00 98.75 134 LYS A O 1
ATOM 1033 N N . LYS A 1 135 ? -4.288 -10.515 -5.919 1.00 98.44 135 LYS A N 1
ATOM 1034 C CA . LYS A 1 135 ? -5.587 -9.871 -6.225 1.00 98.44 135 LYS A CA 1
ATOM 1035 C C . LYS A 1 135 ? -5.830 -8.570 -5.441 1.00 98.44 135 LYS A C 1
ATOM 1037 O O . LYS A 1 135 ? -6.891 -8.369 -4.866 1.00 98.44 135 LYS A O 1
ATOM 1042 N N . SER A 1 136 ? -4.800 -7.741 -5.317 1.00 98.69 136 SER A N 1
ATOM 1043 C CA . SER A 1 136 ? -4.827 -6.567 -4.442 1.00 98.69 136 SER A CA 1
ATOM 1044 C C . SER A 1 136 ? -4.500 -5.303 -5.220 1.00 98.69 136 SER A C 1
ATOM 1046 O O . SER A 1 136 ? -3.655 -5.317 -6.119 1.00 98.69 136 SER A O 1
ATOM 1048 N N . ASP A 1 137 ? -5.149 -4.216 -4.825 1.00 98.69 137 ASP A N 1
ATOM 1049 C CA . ASP A 1 137 ? -5.035 -2.907 -5.451 1.00 98.69 137 ASP A CA 1
ATOM 1050 C C . ASP A 1 137 ? -4.190 -1.975 -4.588 1.00 98.69 137 ASP A C 1
ATOM 1052 O O . ASP A 1 137 ? -4.453 -1.778 -3.400 1.00 98.69 137 ASP A O 1
ATOM 1056 N N . PHE A 1 138 ? -3.185 -1.366 -5.204 1.00 98.69 138 PHE A N 1
ATOM 1057 C CA . PHE A 1 138 ? -2.217 -0.496 -4.557 1.00 98.69 138 PHE A CA 1
ATOM 1058 C C . PHE A 1 138 ? -2.302 0.909 -5.150 1.00 98.69 138 PHE A C 1
ATOM 1060 O O . PHE A 1 138 ? -1.932 1.139 -6.299 1.00 98.69 138 PHE A O 1
ATOM 1067 N N . TYR A 1 139 ? -2.758 1.866 -4.351 1.00 98.50 139 TYR A N 1
ATOM 1068 C CA . TYR A 1 139 ? -2.790 3.284 -4.692 1.00 98.50 139 TYR A CA 1
ATOM 1069 C C . TYR A 1 139 ? -1.593 3.960 -4.036 1.00 98.50 139 TYR A C 1
ATOM 1071 O O . TYR A 1 139 ? -1.573 4.164 -2.819 1.00 98.50 139 TYR A O 1
ATOM 1079 N N . LEU A 1 140 ? -0.565 4.247 -4.829 1.00 98.19 140 LEU A N 1
ATOM 1080 C CA . LEU A 1 140 ? 0.760 4.577 -4.324 1.00 98.19 140 LEU A CA 1
ATOM 1081 C C . LEU A 1 140 ? 1.177 6.001 -4.673 1.00 98.19 140 LEU A C 1
ATOM 1083 O O . LEU A 1 140 ? 0.942 6.487 -5.777 1.00 98.19 140 LEU A O 1
ATOM 1087 N N . ARG A 1 141 ? 1.881 6.630 -3.734 1.00 97.81 141 ARG A N 1
ATOM 1088 C CA . ARG A 1 141 ? 2.779 7.754 -4.003 1.00 97.81 141 ARG A CA 1
ATOM 1089 C C . ARG A 1 141 ? 4.149 7.370 -3.496 1.00 97.81 141 ARG A C 1
ATOM 1091 O O . ARG A 1 141 ? 4.316 7.062 -2.316 1.00 97.81 141 ARG A O 1
ATOM 1098 N N . VAL A 1 142 ? 5.127 7.347 -4.389 1.00 96.38 142 VAL A N 1
ATOM 1099 C CA . VAL A 1 142 ? 6.442 6.800 -4.066 1.00 96.38 142 VAL A CA 1
ATOM 1100 C C . VAL A 1 142 ? 7.556 7.551 -4.784 1.00 96.38 142 VAL A C 1
ATOM 1102 O O . VAL A 1 142 ? 7.351 8.056 -5.883 1.00 96.38 142 VAL A O 1
ATOM 1105 N N . ARG A 1 143 ? 8.731 7.668 -4.151 1.00 94.12 143 ARG A N 1
ATOM 1106 C CA . ARG A 1 143 ? 9.921 8.320 -4.746 1.00 94.12 143 ARG A CA 1
ATOM 1107 C C . ARG A 1 143 ? 10.767 7.383 -5.607 1.00 94.12 143 ARG A C 1
ATOM 1109 O O . ARG A 1 143 ? 11.600 7.843 -6.379 1.00 94.12 143 ARG A O 1
ATOM 1116 N N . SER A 1 144 ? 10.595 6.081 -5.431 1.00 93.00 144 SER A N 1
ATOM 1117 C CA . SER A 1 144 ? 11.301 5.036 -6.163 1.00 93.00 144 SER A CA 1
ATOM 1118 C C . SER A 1 144 ? 10.311 4.023 -6.722 1.00 93.00 144 SER A C 1
ATOM 1120 O O . SER A 1 144 ? 9.172 3.944 -6.268 1.00 93.00 144 SER A O 1
ATOM 1122 N N . ARG A 1 145 ? 10.739 3.245 -7.714 1.00 95.62 145 ARG A N 1
ATOM 1123 C CA . ARG A 1 145 ? 9.914 2.178 -8.282 1.00 95.62 145 ARG A CA 1
ATOM 1124 C C . ARG A 1 145 ? 9.520 1.166 -7.196 1.00 95.62 145 ARG A C 1
ATOM 1126 O O . ARG A 1 145 ? 10.414 0.686 -6.492 1.00 95.62 145 ARG A O 1
ATOM 1133 N N . PRO A 1 146 ? 8.224 0.837 -7.034 1.00 97.00 146 PRO A N 1
ATOM 1134 C CA . PRO A 1 146 ? 7.807 -0.261 -6.173 1.00 97.00 146 PRO A CA 1
ATOM 1135 C C . PRO A 1 146 ? 8.441 -1.569 -6.638 1.00 97.00 146 PRO A C 1
ATOM 1137 O O . PRO A 1 146 ? 8.588 -1.795 -7.839 1.00 97.00 146 PRO A O 1
ATOM 1140 N N . ILE A 1 147 ? 8.777 -2.437 -5.690 1.00 98.00 147 ILE A N 1
ATOM 1141 C CA . ILE A 1 147 ? 9.309 -3.769 -5.985 1.00 98.00 147 ILE A CA 1
ATOM 1142 C C . ILE A 1 147 ? 8.276 -4.804 -5.560 1.00 98.00 147 ILE A C 1
ATOM 1144 O O . ILE A 1 147 ? 7.818 -4.761 -4.415 1.00 98.00 147 ILE A O 1
ATOM 1148 N N . ILE A 1 148 ? 7.947 -5.737 -6.453 1.00 98.31 148 ILE A N 1
ATOM 1149 C CA . ILE A 1 148 ? 7.126 -6.910 -6.142 1.00 98.31 148 ILE A CA 1
ATOM 1150 C C . ILE A 1 148 ? 7.959 -8.197 -6.203 1.00 98.31 148 ILE A C 1
ATOM 1152 O O . ILE A 1 148 ? 8.887 -8.318 -7.004 1.00 98.31 148 ILE A O 1
ATOM 1156 N N . GLU A 1 149 ? 7.599 -9.172 -5.376 1.00 97.56 149 GLU A N 1
ATOM 1157 C CA . GLU A 1 149 ? 8.166 -10.521 -5.353 1.00 97.56 149 GLU A CA 1
ATOM 1158 C C . GLU A 1 149 ? 7.051 -11.537 -5.040 1.00 97.56 149 GLU A C 1
ATOM 1160 O O . GLU A 1 149 ? 6.155 -11.253 -4.240 1.00 97.56 149 GLU A O 1
ATOM 1165 N N . ASP A 1 150 ? 7.069 -12.703 -5.693 1.00 97.06 150 ASP A N 1
ATOM 1166 C CA . ASP A 1 150 ? 6.096 -13.803 -5.504 1.00 97.06 150 ASP A CA 1
ATOM 1167 C C . ASP A 1 150 ? 4.619 -13.344 -5.474 1.00 97.06 150 ASP A C 1
ATOM 1169 O O . ASP A 1 150 ? 3.805 -13.791 -4.670 1.00 97.06 150 ASP A O 1
ATOM 1173 N N . SER A 1 151 ? 4.275 -12.366 -6.313 1.00 98.12 151 SER A N 1
ATOM 1174 C CA . SER A 1 151 ? 2.963 -11.709 -6.318 1.00 98.12 151 SER A CA 1
ATOM 1175 C C . SER A 1 151 ? 2.208 -12.000 -7.614 1.00 98.12 151 SER A C 1
ATOM 1177 O O . SER A 1 151 ? 2.821 -12.317 -8.628 1.00 98.12 151 SER A O 1
ATOM 1179 N N . SER A 1 152 ? 0.875 -11.917 -7.602 1.00 98.12 152 SER A N 1
ATOM 1180 C CA . SER A 1 152 ? 0.053 -12.185 -8.794 1.00 98.12 152 SER A CA 1
ATOM 1181 C C . SER A 1 152 ? -1.286 -11.448 -8.779 1.00 98.12 152 SER A C 1
ATOM 1183 O O . SER A 1 152 ? -1.955 -11.351 -7.750 1.00 98.12 152 SER A O 1
ATOM 1185 N N . GLY A 1 153 ? -1.703 -10.937 -9.939 1.00 97.88 153 GLY A N 1
ATOM 1186 C CA . GLY A 1 153 ? -2.961 -10.200 -10.077 1.00 97.88 153 GLY A CA 1
ATOM 1187 C C . GLY A 1 153 ? -3.002 -8.918 -9.243 1.00 97.88 153 GLY A C 1
ATOM 1188 O O . GLY A 1 153 ? -4.066 -8.547 -8.758 1.00 97.88 153 GLY A O 1
ATOM 1189 N N . VAL A 1 154 ? -1.853 -8.280 -9.014 1.00 98.56 154 VAL A N 1
ATOM 1190 C CA . VAL A 1 154 ? -1.781 -7.012 -8.279 1.00 98.56 154 VAL A CA 1
ATOM 1191 C C . VAL A 1 154 ? -1.918 -5.833 -9.234 1.00 98.56 154 VAL A C 1
ATOM 1193 O O . VAL A 1 154 ? -1.430 -5.883 -10.363 1.00 98.56 154 VAL A O 1
ATOM 1196 N N . ARG A 1 155 ? -2.590 -4.764 -8.814 1.00 98.69 155 ARG A N 1
ATOM 1197 C CA . ARG A 1 155 ? -2.866 -3.620 -9.693 1.00 98.69 155 ARG A CA 1
ATOM 1198 C C . ARG A 1 155 ? -2.453 -2.314 -9.034 1.00 98.69 155 ARG A C 1
ATOM 1200 O O . ARG A 1 155 ? -2.584 -2.172 -7.823 1.00 98.69 155 ARG A O 1
ATOM 1207 N N . PHE A 1 156 ? -1.952 -1.366 -9.822 1.00 98.56 156 PHE A N 1
ATOM 1208 C CA . PHE A 1 156 ? -1.363 -0.127 -9.310 1.00 98.56 156 PHE A CA 1
ATOM 1209 C C . PHE A 1 156 ? -2.069 1.124 -9.834 1.00 98.56 156 PHE A C 1
ATOM 1211 O O . PHE A 1 156 ? -2.379 1.231 -11.021 1.00 98.56 156 PHE A O 1
ATOM 1218 N N . GLY A 1 157 ? -2.298 2.087 -8.946 1.00 97.88 157 GLY A N 1
ATOM 1219 C CA . GLY A 1 157 ? -2.897 3.385 -9.237 1.00 97.88 157 GLY A CA 1
ATOM 1220 C C . GLY A 1 157 ? -2.239 4.515 -8.438 1.00 97.88 157 GLY A C 1
ATOM 1221 O O . GLY A 1 157 ? -1.426 4.253 -7.548 1.00 97.88 157 GLY A O 1
ATOM 1222 N N . PRO A 1 158 ? -2.583 5.777 -8.735 1.00 97.38 158 PRO A N 1
ATOM 1223 C CA . PRO A 1 158 ? -2.049 6.928 -8.018 1.00 97.38 158 PRO A CA 1
ATOM 1224 C C . PRO A 1 158 ? -2.662 7.046 -6.619 1.00 97.38 158 PRO A C 1
ATOM 1226 O O . PRO A 1 158 ? -3.847 6.781 -6.425 1.00 97.38 158 PRO A O 1
ATOM 1229 N N . TYR A 1 159 ? -1.876 7.494 -5.643 1.00 97.50 159 TYR A N 1
ATOM 1230 C CA . TYR A 1 159 ? -2.368 7.814 -4.301 1.00 97.50 159 TYR A CA 1
ATOM 1231 C C . TYR A 1 159 ? -3.500 8.849 -4.331 1.00 97.50 159 TYR A C 1
ATOM 1233 O O . TYR A 1 159 ? -3.375 9.896 -4.966 1.00 97.50 159 TYR A O 1
ATOM 1241 N N . CYS A 1 160 ? -4.589 8.572 -3.609 1.00 95.88 160 CYS A N 1
ATOM 1242 C CA . CYS A 1 160 ? -5.819 9.369 -3.653 1.00 95.88 160 CYS A CA 1
ATOM 1243 C C . CYS A 1 160 ? -6.418 9.673 -2.266 1.00 95.88 160 CYS A C 1
ATOM 1245 O O . CYS A 1 160 ? -7.613 9.959 -2.158 1.00 95.88 160 CYS A O 1
ATOM 1247 N N . LEU A 1 161 ? -5.616 9.590 -1.197 1.00 96.06 161 LEU A N 1
ATOM 1248 C CA . LEU A 1 161 ? -6.085 9.865 0.162 1.00 96.06 161 LEU A CA 1
ATOM 1249 C C . LEU A 1 161 ? -6.051 11.364 0.482 1.00 96.06 161 LEU A C 1
ATOM 1251 O O . LEU A 1 161 ? -5.061 12.041 0.216 1.00 96.06 161 LEU A O 1
ATOM 1255 N N . GLY A 1 162 ? -7.101 11.846 1.142 1.00 94.62 162 GLY A N 1
ATOM 1256 C CA . GLY A 1 162 ? -7.175 13.167 1.755 1.00 94.62 162 GLY A CA 1
ATOM 1257 C C . GLY A 1 162 ? -7.652 13.103 3.208 1.00 94.62 162 GLY A C 1
ATOM 1258 O O . GLY A 1 162 ? -8.516 12.303 3.570 1.00 94.62 162 GLY A O 1
ATOM 1259 N N . TYR A 1 163 ? -7.098 13.963 4.056 1.00 93.88 163 TYR A N 1
ATOM 1260 C CA . TYR A 1 163 ? -7.582 14.243 5.411 1.00 93.88 163 TYR A CA 1
ATOM 1261 C C . TYR A 1 163 ? -7.026 15.594 5.878 1.00 93.88 163 TYR A C 1
ATOM 1263 O O . TYR A 1 163 ? -6.072 1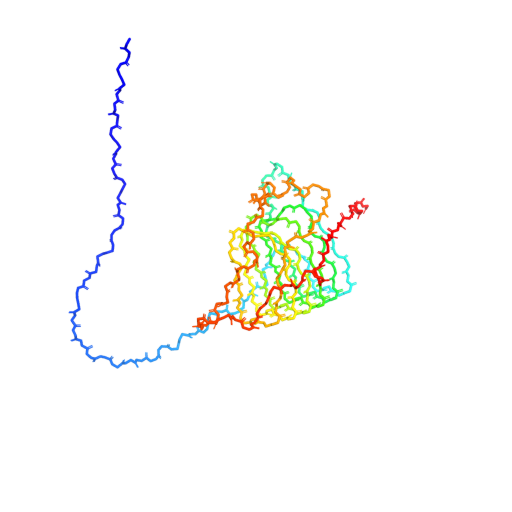6.110 5.302 1.00 93.88 163 TYR A O 1
ATOM 1271 N N . GLY A 1 164 ? -7.589 16.171 6.943 1.00 93.50 164 GLY A N 1
ATOM 1272 C CA . GLY A 1 164 ? -7.095 17.442 7.487 1.00 93.50 164 GLY A CA 1
ATOM 1273 C C . GLY A 1 164 ? -5.629 17.359 7.940 1.00 93.50 164 GLY A C 1
ATOM 1274 O O . GLY A 1 164 ? -5.338 16.700 8.947 1.00 93.50 164 GLY A O 1
ATOM 1275 N N . GLY A 1 165 ? -4.739 18.040 7.207 1.00 91.75 165 GLY A N 1
ATOM 1276 C CA . GLY A 1 165 ? -3.289 18.089 7.444 1.00 91.75 165 GLY A CA 1
ATOM 1277 C C . GLY A 1 165 ? -2.430 17.246 6.488 1.00 91.75 165 GLY A C 1
ATOM 1278 O O . GLY A 1 165 ? -1.211 17.238 6.640 1.00 91.75 165 GLY A O 1
ATOM 1279 N N . ILE A 1 166 ? -3.022 16.556 5.503 1.00 94.00 166 ILE A N 1
ATOM 1280 C CA . ILE A 1 166 ? -2.280 15.666 4.590 1.00 94.00 166 ILE A CA 1
ATOM 1281 C C . ILE A 1 166 ? -1.177 16.393 3.805 1.00 94.00 166 ILE A C 1
ATOM 1283 O O . ILE A 1 166 ? -0.101 15.836 3.609 1.00 94.00 166 ILE A O 1
ATOM 1287 N N . GLU A 1 167 ? -1.394 17.639 3.385 1.00 94.62 167 GLU A N 1
ATOM 1288 C CA . GLU A 1 167 ? -0.409 18.410 2.619 1.00 94.62 167 GLU A CA 1
ATOM 1289 C C . GLU A 1 167 ? 0.846 18.719 3.449 1.00 94.62 167 GLU A C 1
ATOM 1291 O O . GLU A 1 167 ? 1.968 18.635 2.944 1.00 94.62 167 GLU A O 1
ATOM 1296 N N . GLU A 1 168 ? 0.672 19.041 4.734 1.00 93.75 168 GLU A N 1
ATOM 1297 C CA . GLU A 1 168 ? 1.778 19.283 5.666 1.00 93.75 168 GLU A CA 1
ATOM 1298 C C . GLU A 1 168 ? 2.525 17.987 5.993 1.00 93.75 168 GLU A C 1
ATOM 1300 O O . GLU A 1 168 ? 3.760 17.974 6.022 1.00 93.75 168 GLU A O 1
ATOM 1305 N N . ASP A 1 169 ? 1.797 16.884 6.171 1.00 94.25 169 ASP A N 1
ATOM 1306 C CA . ASP A 1 169 ? 2.389 15.565 6.388 1.00 94.25 169 ASP A CA 1
ATOM 1307 C C . ASP A 1 169 ? 3.210 15.115 5.170 1.00 94.25 169 ASP A C 1
ATOM 1309 O O . ASP A 1 169 ? 4.337 14.639 5.321 1.00 94.25 169 ASP A O 1
ATOM 1313 N N . LEU A 1 170 ? 2.685 15.302 3.951 1.00 95.31 170 LEU A N 1
ATOM 1314 C CA . LEU A 1 170 ? 3.383 14.977 2.701 1.00 95.31 170 LEU A CA 1
ATOM 1315 C C . LEU A 1 170 ? 4.646 15.814 2.549 1.00 95.31 170 LEU A C 1
ATOM 1317 O O . LEU A 1 170 ? 5.699 15.269 2.227 1.00 95.31 170 LEU A O 1
ATOM 1321 N N . LYS A 1 171 ? 4.569 17.114 2.840 1.00 94.44 171 LYS A N 1
ATOM 1322 C CA . LYS A 1 171 ? 5.736 17.998 2.834 1.00 94.44 171 LYS A CA 1
ATOM 1323 C C . LYS A 1 171 ? 6.775 17.579 3.874 1.00 94.44 171 LYS A C 1
ATOM 1325 O O . LYS A 1 171 ? 7.958 17.501 3.557 1.00 94.44 171 LYS A O 1
ATOM 1330 N N . THR A 1 172 ? 6.347 17.264 5.095 1.00 91.38 172 THR A N 1
ATOM 1331 C CA . THR A 1 172 ? 7.229 16.767 6.167 1.00 91.38 172 THR A CA 1
ATOM 1332 C C . THR A 1 172 ? 7.924 15.473 5.751 1.00 91.38 172 THR A C 1
ATOM 1334 O O . THR A 1 172 ? 9.103 15.278 6.044 1.00 91.38 172 THR A O 1
ATOM 1337 N N . ALA A 1 173 ? 7.219 14.611 5.018 1.00 91.81 173 ALA A N 1
ATOM 1338 C CA . ALA A 1 173 ? 7.767 13.379 4.479 1.00 91.81 173 ALA A CA 1
ATOM 1339 C C . ALA A 1 173 ? 8.560 13.546 3.176 1.00 91.81 173 ALA A C 1
ATOM 1341 O O . ALA A 1 173 ? 9.086 12.555 2.679 1.00 91.81 173 ALA A O 1
ATOM 1342 N N . GLY A 1 174 ? 8.666 14.747 2.602 1.00 94.12 174 GLY A N 1
ATOM 1343 C CA . GLY A 1 174 ? 9.298 14.950 1.296 1.00 94.12 174 GLY A CA 1
ATOM 1344 C C . GLY A 1 174 ? 8.591 14.185 0.168 1.00 94.12 174 GLY A C 1
ATOM 1345 O O . GLY A 1 174 ? 9.249 13.615 -0.704 1.00 94.12 174 GLY A O 1
ATOM 1346 N N . LEU A 1 175 ? 7.261 14.097 0.222 1.00 94.94 175 LEU A N 1
ATOM 1347 C CA . LEU A 1 175 ? 6.358 13.427 -0.725 1.00 94.94 175 LEU A CA 1
ATOM 1348 C C . LEU A 1 175 ? 5.286 14.393 -1.271 1.00 94.94 175 LEU A C 1
ATOM 1350 O O . LEU A 1 175 ? 4.203 13.979 -1.688 1.00 94.94 175 LEU A O 1
ATOM 1354 N N . GLU A 1 176 ? 5.562 15.693 -1.240 1.00 93.44 176 GLU A N 1
ATOM 1355 C CA . GLU A 1 176 ? 4.682 16.745 -1.747 1.00 93.44 176 GLU A CA 1
ATOM 1356 C C . GLU A 1 176 ? 4.472 16.646 -3.266 1.00 93.44 176 GLU A C 1
ATOM 1358 O O . GLU A 1 176 ? 3.360 16.848 -3.753 1.00 93.44 176 GLU A O 1
ATOM 1363 N N . GLU A 1 177 ? 5.516 16.262 -4.001 1.00 91.06 177 GLU A N 1
ATOM 1364 C CA . GLU A 1 177 ? 5.480 16.056 -5.448 1.00 91.06 177 GLU A CA 1
ATOM 1365 C C . GLU A 1 177 ? 5.152 14.601 -5.794 1.00 91.06 177 GLU A C 1
ATOM 1367 O O . GLU A 1 177 ? 5.756 13.662 -5.266 1.00 91.06 177 GLU A O 1
ATOM 1372 N N . GLU A 1 178 ? 4.227 14.414 -6.735 1.00 89.19 178 GLU A N 1
ATOM 1373 C CA . GLU A 1 178 ? 3.975 13.116 -7.359 1.00 89.19 178 GLU A CA 1
ATOM 1374 C C . GLU A 1 178 ? 4.976 12.883 -8.495 1.00 89.19 178 GLU A C 1
ATOM 1376 O O . GLU A 1 178 ? 5.179 13.757 -9.334 1.00 89.19 178 GLU A O 1
ATOM 1381 N N . THR A 1 179 ? 5.597 11.702 -8.523 1.00 90.94 179 THR A N 1
ATOM 1382 C CA . THR A 1 179 ? 6.638 11.358 -9.510 1.00 90.94 179 THR A CA 1
ATOM 1383 C C . THR A 1 179 ? 6.192 10.303 -10.517 1.00 90.94 179 THR A C 1
ATOM 1385 O O . THR A 1 179 ? 6.985 9.901 -11.362 1.00 90.94 179 THR A O 1
ATOM 1388 N N . GLU A 1 180 ? 4.959 9.797 -10.396 1.00 93.25 180 GLU A N 1
ATOM 1389 C CA . GLU A 1 180 ? 4.404 8.715 -11.224 1.00 93.25 180 GLU A CA 1
ATOM 1390 C C . GLU A 1 180 ? 5.178 7.388 -11.134 1.00 93.25 180 GLU A C 1
ATOM 1392 O O . GLU A 1 180 ? 4.907 6.434 -11.864 1.00 93.25 180 GLU A O 1
ATOM 1397 N N . SER A 1 181 ? 6.107 7.273 -10.179 1.00 94.75 181 SER A N 1
ATOM 1398 C CA . SER A 1 181 ? 6.897 6.057 -9.951 1.00 94.75 181 SER A CA 1
ATOM 1399 C C . SER A 1 181 ? 6.025 4.834 -9.645 1.00 94.75 181 SER A C 1
ATOM 1401 O O . SER A 1 181 ? 6.447 3.708 -9.894 1.00 94.75 181 SER A O 1
ATOM 1403 N N . TRP A 1 182 ? 4.792 5.039 -9.170 1.00 95.94 182 TRP A N 1
ATOM 1404 C CA . TRP A 1 182 ? 3.796 3.985 -8.960 1.00 95.94 182 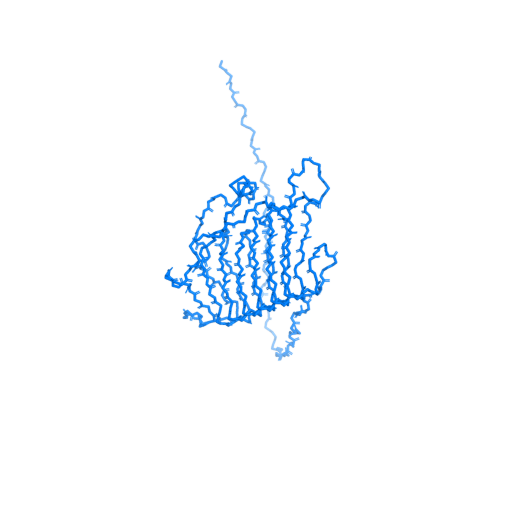TRP A CA 1
ATOM 1405 C C . TRP A 1 182 ? 3.440 3.209 -10.238 1.00 95.94 182 TRP A C 1
ATOM 1407 O O . TRP A 1 182 ? 3.025 2.057 -10.142 1.00 95.94 182 TRP A O 1
ATOM 1417 N N . ALA A 1 183 ? 3.620 3.808 -11.421 1.00 96.25 183 ALA A N 1
ATOM 1418 C CA . ALA A 1 183 ? 3.326 3.176 -12.706 1.00 96.25 183 ALA A CA 1
ATOM 1419 C C . ALA A 1 183 ? 4.483 2.314 -13.250 1.00 96.25 183 ALA A C 1
ATOM 1421 O O . ALA A 1 183 ? 4.322 1.636 -14.263 1.00 96.25 183 ALA A O 1
ATOM 1422 N N . ASN A 1 184 ? 5.647 2.331 -12.591 1.00 95.75 184 ASN A N 1
ATOM 1423 C CA . ASN A 1 184 ? 6.850 1.616 -13.013 1.00 95.75 184 ASN A CA 1
ATOM 1424 C C . ASN A 1 184 ? 7.271 0.624 -11.923 1.00 95.75 184 ASN A C 1
ATOM 1426 O O . ASN A 1 184 ? 8.067 0.964 -11.052 1.00 95.75 184 ASN A O 1
ATOM 1430 N N . VAL A 1 185 ? 6.726 -0.592 -11.964 1.00 96.75 185 VAL A N 1
ATOM 1431 C CA . VAL A 1 185 ? 6.939 -1.615 -10.929 1.00 96.75 185 VAL A CA 1
ATOM 1432 C C . VAL A 1 185 ? 8.010 -2.617 -11.361 1.00 96.75 185 VAL A C 1
ATOM 1434 O O . VAL A 1 185 ? 7.939 -3.189 -12.450 1.00 96.75 185 VAL A O 1
ATOM 1437 N N . ASP A 1 186 ? 8.990 -2.852 -10.489 1.00 96.94 186 ASP A N 1
ATOM 1438 C CA . ASP A 1 186 ? 10.035 -3.857 -10.684 1.00 96.94 186 ASP A CA 1
ATOM 1439 C C . ASP A 1 186 ? 9.567 -5.210 -10.112 1.00 96.94 186 ASP A C 1
ATOM 1441 O O . ASP A 1 186 ? 9.395 -5.359 -8.903 1.00 96.94 186 ASP A O 1
ATOM 1445 N N . ASP A 1 187 ? 9.372 -6.215 -10.970 1.00 96.88 187 ASP A N 1
ATOM 1446 C CA . ASP A 1 187 ? 9.079 -7.593 -10.550 1.00 96.88 187 ASP A CA 1
ATOM 1447 C C . ASP A 1 187 ? 10.378 -8.393 -10.426 1.00 96.88 187 ASP A C 1
ATOM 1449 O O . ASP A 1 187 ? 11.001 -8.765 -11.423 1.00 96.88 187 ASP A O 1
ATOM 1453 N N . PHE A 1 188 ? 10.798 -8.639 -9.186 1.00 93.88 188 PHE A N 1
ATOM 1454 C CA . PHE A 1 188 ? 12.122 -9.169 -8.878 1.00 93.88 188 PHE A CA 1
ATOM 1455 C C . PHE A 1 188 ? 12.344 -10.603 -9.383 1.00 93.88 188 PHE A C 1
ATOM 1457 O O . PHE A 1 188 ? 13.468 -10.962 -9.737 1.00 93.88 188 PHE A O 1
ATOM 1464 N N . LEU A 1 189 ? 11.290 -11.424 -9.449 1.00 92.50 189 LEU A N 1
ATOM 1465 C CA . LEU A 1 189 ? 11.393 -12.818 -9.907 1.00 92.50 189 LEU A CA 1
ATOM 1466 C C . LEU A 1 189 ? 11.124 -12.967 -11.409 1.00 92.50 189 LEU A C 1
ATOM 1468 O O . LEU A 1 189 ? 11.331 -14.046 -11.973 1.00 92.50 189 LEU A O 1
ATOM 1472 N N . TRP A 1 190 ? 10.701 -11.897 -12.087 1.00 93.81 190 TRP A N 1
ATOM 1473 C CA . TRP A 1 190 ? 10.448 -11.907 -13.521 1.00 93.81 190 TRP A CA 1
ATOM 1474 C C . TRP A 1 190 ? 1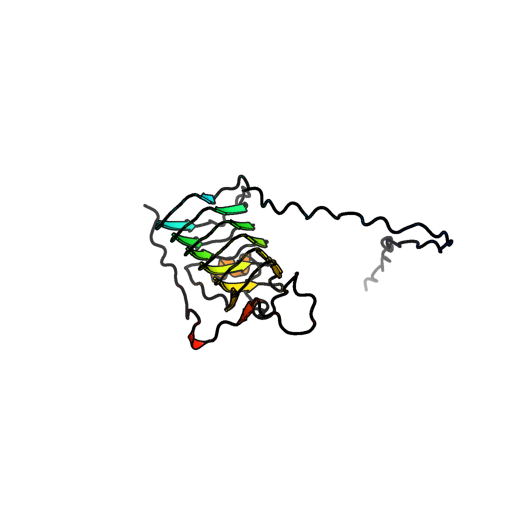1.694 -11.519 -14.325 1.00 93.81 190 TRP A C 1
ATOM 1476 O O . TRP A 1 190 ? 11.932 -10.366 -14.667 1.00 93.81 190 TRP A O 1
ATOM 1486 N N . LEU A 1 191 ? 12.489 -12.522 -14.697 1.00 91.94 191 LEU A N 1
ATOM 1487 C CA . LEU A 1 191 ? 13.766 -12.330 -15.402 1.00 91.94 191 LEU A CA 1
ATOM 1488 C C . LEU A 1 191 ? 13.633 -12.149 -16.929 1.00 91.94 191 LEU A C 1
ATOM 1490 O O . LEU A 1 191 ? 14.622 -12.252 -17.657 1.00 91.94 191 LEU A O 1
ATOM 1494 N N . ARG A 1 192 ? 12.418 -11.941 -17.451 1.00 92.44 192 ARG A N 1
ATOM 1495 C CA . ARG A 1 192 ? 12.162 -11.830 -18.898 1.00 92.44 192 ARG A CA 1
ATOM 1496 C C . ARG A 1 192 ? 12.107 -10.363 -19.322 1.00 92.44 192 ARG A C 1
ATOM 1498 O O . ARG A 1 192 ? 11.643 -9.514 -18.580 1.00 92.44 192 ARG A O 1
ATOM 1505 N N . ALA A 1 193 ? 12.501 -10.085 -20.565 1.00 89.50 193 ALA A N 1
ATOM 1506 C CA . ALA A 1 193 ? 12.487 -8.730 -21.134 1.00 89.50 193 ALA A CA 1
ATOM 1507 C C . ALA A 1 193 ? 11.082 -8.195 -21.484 1.00 89.50 193 ALA A C 1
ATOM 1509 O O . ALA A 1 193 ? 10.939 -7.039 -21.869 1.00 89.50 193 ALA A O 1
ATOM 1510 N N . VAL A 1 194 ? 10.053 -9.043 -21.409 1.00 93.81 194 VAL A N 1
ATOM 1511 C CA . VAL A 1 194 ? 8.656 -8.655 -21.653 1.00 93.81 194 VAL A CA 1
ATOM 1512 C C . VAL A 1 194 ? 7.999 -8.199 -20.355 1.00 93.81 194 VAL A C 1
ATOM 1514 O O . VAL A 1 194 ? 8.456 -8.569 -19.276 1.00 93.81 194 VAL A O 1
ATOM 1517 N N . HIS A 1 195 ? 6.896 -7.460 -20.458 1.00 93.56 195 HIS A N 1
ATOM 1518 C CA . HIS A 1 195 ? 6.102 -7.049 -19.301 1.00 93.56 195 HIS A CA 1
ATOM 1519 C C . HIS A 1 195 ? 5.712 -8.249 -18.419 1.00 93.56 195 HIS A C 1
ATOM 1521 O O . HIS A 1 195 ? 5.326 -9.302 -18.938 1.00 93.56 195 HIS A O 1
ATOM 1527 N N . SER A 1 196 ? 5.825 -8.093 -17.096 1.00 96.19 196 SER A N 1
ATOM 1528 C CA . SER A 1 196 ? 5.424 -9.140 -16.153 1.00 96.19 196 SER A CA 1
ATOM 1529 C C . SER A 1 196 ? 3.901 -9.311 -16.169 1.00 96.19 196 SER A C 1
ATOM 1531 O O . SER A 1 196 ? 3.179 -8.320 -16.109 1.00 96.19 196 SER A O 1
ATOM 1533 N N . PRO A 1 197 ? 3.372 -10.543 -16.227 1.00 96.81 197 PRO A N 1
ATOM 1534 C CA . PRO A 1 197 ? 1.935 -10.782 -16.119 1.00 96.81 197 PRO A CA 1
ATOM 1535 C C . PRO A 1 197 ? 1.413 -10.639 -14.679 1.00 96.81 197 PRO A C 1
ATOM 1537 O O . PRO A 1 197 ? 0.207 -10.707 -14.461 1.00 96.81 197 PRO A O 1
ATOM 1540 N N . ASN A 1 198 ? 2.300 -10.493 -13.690 1.00 97.88 198 ASN A N 1
ATOM 1541 C CA . ASN A 1 198 ? 1.937 -10.509 -12.274 1.00 97.88 198 ASN A CA 1
ATOM 1542 C C . ASN A 1 198 ? 1.294 -9.208 -11.798 1.00 97.88 198 ASN A C 1
ATOM 1544 O O . ASN A 1 198 ? 0.605 -9.214 -10.775 1.00 97.88 198 ASN A O 1
ATOM 1548 N N . TRP A 1 199 ? 1.510 -8.116 -12.532 1.00 98.12 199 TRP A N 1
ATOM 1549 C CA . TRP A 1 199 ? 0.972 -6.811 -12.201 1.00 98.12 199 TRP A CA 1
ATOM 1550 C C . TRP A 1 199 ? 0.410 -6.083 -13.416 1.00 98.12 199 TRP A C 1
ATOM 1552 O O . TRP A 1 199 ? 0.742 -6.398 -14.556 1.00 98.12 199 TRP A O 1
ATOM 1562 N N . SER A 1 200 ? -0.439 -5.093 -13.170 1.00 98.19 200 SER A N 1
ATOM 1563 C CA . SER A 1 200 ? -0.904 -4.156 -14.192 1.00 98.19 200 SER A CA 1
ATOM 1564 C C . SER A 1 200 ? -1.201 -2.788 -13.584 1.00 98.19 200 SER A C 1
ATOM 1566 O O . SER A 1 200 ? -1.249 -2.622 -12.365 1.00 98.19 200 SER A O 1
ATOM 1568 N N . LEU A 1 201 ? -1.446 -1.791 -14.429 1.00 98.00 201 LEU A N 1
ATOM 1569 C CA . LEU A 1 201 ? -2.056 -0.544 -13.976 1.00 98.00 201 LEU A CA 1
ATOM 1570 C C . LEU A 1 201 ? -3.562 -0.749 -13.778 1.00 98.00 201 LEU A C 1
ATOM 1572 O O . LEU A 1 201 ? -4.188 -1.528 -14.498 1.00 98.00 201 LEU A O 1
ATOM 1576 N N . LEU A 1 202 ? -4.139 -0.034 -12.816 1.00 96.50 202 LEU A N 1
ATOM 1577 C CA . LEU A 1 202 ? -5.585 0.089 -12.666 1.00 96.50 202 LEU A CA 1
ATOM 1578 C C . LEU A 1 202 ? -6.145 0.948 -13.812 1.00 96.50 202 LEU A C 1
ATOM 1580 O O . LEU A 1 202 ? -5.668 2.082 -13.984 1.00 96.50 202 LEU A O 1
ATOM 1584 N N . PRO A 1 203 ? -7.150 0.467 -14.568 1.00 94.94 203 PRO A N 1
ATOM 1585 C CA . PRO A 1 203 ? -7.898 1.286 -15.521 1.00 94.94 203 PRO A CA 1
ATOM 1586 C C . PRO A 1 203 ? -8.515 2.499 -14.827 1.00 94.94 203 PRO A C 1
ATOM 1588 O O . PRO A 1 203 ? -8.901 2.419 -13.663 1.00 94.94 203 PRO A O 1
ATOM 1591 N N . GLN A 1 204 ? -8.577 3.643 -15.506 1.00 91.94 204 GLN A N 1
ATOM 1592 C CA . GLN A 1 204 ? -8.975 4.907 -14.878 1.00 91.94 204 GLN A CA 1
ATOM 1593 C C . GLN A 1 204 ? -10.412 4.870 -14.339 1.00 91.94 204 GLN A C 1
ATOM 1595 O O . GLN A 1 204 ? -10.686 5.439 -13.288 1.00 91.94 204 GLN A O 1
ATOM 1600 N N . GLU A 1 205 ? -11.294 4.174 -15.041 1.00 92.81 205 GLU A N 1
ATOM 1601 C CA . GLU A 1 205 ? -12.698 3.944 -14.719 1.00 92.81 205 GLU A CA 1
ATOM 1602 C C . GLU A 1 205 ? -12.916 3.054 -13.485 1.00 92.81 205 GLU A C 1
ATOM 1604 O O . GLU A 1 205 ? -13.962 3.144 -12.848 1.00 92.81 205 GLU A O 1
ATOM 1609 N N . GLU A 1 206 ? -11.930 2.227 -13.126 1.00 92.38 206 GLU A N 1
ATOM 1610 C CA . GLU A 1 206 ? -11.971 1.354 -11.946 1.00 92.38 206 GLU A CA 1
ATOM 1611 C C . GLU A 1 206 ? -11.285 1.982 -10.723 1.00 92.38 206 GLU A C 1
ATOM 1613 O O . GLU A 1 206 ? -11.347 1.433 -9.621 1.00 92.38 206 GLU A O 1
ATOM 1618 N N . ARG A 1 207 ? -10.603 3.123 -10.895 1.00 93.31 207 ARG A N 1
ATOM 1619 C CA . ARG A 1 207 ? -9.869 3.776 -9.807 1.00 93.31 207 ARG A CA 1
ATOM 1620 C C . ARG A 1 207 ? -10.819 4.423 -8.809 1.00 93.31 207 ARG A C 1
ATOM 1622 O O . ARG A 1 207 ? -11.809 5.057 -9.166 1.00 93.31 207 ARG A O 1
ATOM 1629 N N . LEU A 1 208 ? -10.419 4.376 -7.544 1.00 90.19 208 LEU A N 1
ATOM 1630 C CA . LEU A 1 208 ? -10.976 5.241 -6.511 1.00 90.19 208 LEU A CA 1
ATOM 1631 C C . LEU A 1 208 ? -10.705 6.713 -6.858 1.00 90.19 208 LEU A C 1
ATOM 1633 O O . LEU A 1 208 ? -9.551 7.096 -7.049 1.00 90.19 208 LEU A O 1
ATOM 1637 N N . SER A 1 209 ? -11.752 7.540 -6.902 1.00 83.19 209 SER A N 1
ATOM 1638 C CA . SER A 1 209 ? -11.645 8.960 -7.264 1.00 83.19 209 SER A CA 1
ATOM 1639 C C . SER A 1 209 ? -10.863 9.762 -6.219 1.00 83.19 209 SER A C 1
ATOM 1641 O O . SER A 1 209 ? -9.828 10.353 -6.509 1.00 83.19 209 SER A O 1
ATOM 1643 N N . SER A 1 210 ? -11.359 9.769 -4.984 1.00 86.12 210 SER A N 1
ATOM 1644 C CA . SER A 1 210 ? -10.739 10.426 -3.835 1.00 86.12 210 SER A CA 1
ATOM 1645 C C . SER A 1 210 ? -11.290 9.796 -2.565 1.00 86.12 210 SER A C 1
ATOM 1647 O O . SER A 1 210 ? -12.509 9.690 -2.413 1.00 86.12 210 SER A O 1
ATOM 1649 N N . VAL A 1 211 ? -10.413 9.397 -1.650 1.00 88.69 211 VAL A N 1
ATOM 1650 C CA . VAL A 1 211 ? -10.809 8.856 -0.348 1.00 88.69 211 VAL A CA 1
ATOM 1651 C C . VAL A 1 211 ? -10.566 9.923 0.703 1.00 88.69 211 VAL A C 1
ATOM 1653 O O . VAL A 1 211 ? -9.442 10.390 0.849 1.00 88.69 211 VAL A O 1
ATOM 1656 N N . SER A 1 212 ? -11.598 10.308 1.449 1.00 88.81 212 SER A N 1
ATOM 1657 C CA . SER A 1 212 ? -11.473 11.291 2.527 1.00 88.81 212 SER A CA 1
ATOM 1658 C C . SER A 1 212 ? -11.752 10.656 3.883 1.00 88.81 212 SER A C 1
ATOM 1660 O O . SER A 1 212 ? -12.790 10.024 4.064 1.00 88.81 212 SER A O 1
ATOM 1662 N N . ILE A 1 213 ? -10.842 10.838 4.843 1.00 87.06 213 ILE A N 1
ATOM 1663 C CA . ILE A 1 213 ? -11.053 10.433 6.239 1.00 87.06 213 ILE A CA 1
ATOM 1664 C C . ILE A 1 213 ? -11.512 11.667 7.024 1.00 87.06 213 ILE A C 1
ATOM 1666 O O . ILE A 1 213 ? -10.726 12.588 7.258 1.00 87.06 213 ILE A O 1
ATOM 1670 N N . SER A 1 214 ? -12.783 11.694 7.433 1.00 77.12 214 SER A N 1
ATOM 1671 C CA . SER A 1 214 ? -13.304 12.689 8.372 1.00 77.12 214 SER A CA 1
ATOM 1672 C C . SER A 1 214 ? -12.759 12.400 9.772 1.00 77.12 214 SER A C 1
ATOM 1674 O O . SER A 1 214 ? -12.849 11.281 10.272 1.00 77.12 214 SER A O 1
ATOM 1676 N N . GLY A 1 215 ? -12.138 13.401 10.397 1.00 57.41 215 GLY A N 1
ATOM 1677 C CA . GLY A 1 215 ? -11.617 13.282 11.755 1.00 57.41 215 GLY A CA 1
ATOM 1678 C C . GLY A 1 215 ? -12.747 13.297 12.779 1.00 57.41 215 GLY A C 1
ATOM 1679 O O . GLY A 1 215 ? -13.026 14.344 13.345 1.00 57.41 215 GLY A O 1
ATOM 1680 N N . GLU A 1 216 ? -13.379 12.155 13.028 1.00 47.31 216 GLU A N 1
ATOM 1681 C CA . GLU A 1 216 ? -14.221 11.948 14.207 1.00 47.31 216 GLU A CA 1
ATOM 1682 C C . GLU A 1 216 ? -13.578 10.869 15.082 1.00 47.31 216 GLU A C 1
ATOM 1684 O O . GLU A 1 216 ? -13.382 9.739 14.636 1.00 47.31 216 GLU A O 1
ATOM 1689 N N . GLY A 1 217 ? -13.207 11.229 16.316 1.00 42.31 217 GLY A N 1
ATOM 1690 C CA . GLY A 1 217 ? -12.762 10.269 17.329 1.00 42.31 217 GLY A CA 1
ATOM 1691 C C . GLY A 1 217 ? -11.560 10.710 18.164 1.00 42.31 217 GLY A C 1
ATOM 1692 O O . GLY A 1 217 ? -10.485 10.132 18.042 1.00 42.31 217 GLY A O 1
ATOM 1693 N N . ASP A 1 218 ? -11.757 11.696 19.039 1.00 37.53 218 ASP A N 1
ATOM 1694 C CA . ASP A 1 218 ? -11.157 11.663 20.380 1.00 37.53 218 ASP A CA 1
ATOM 1695 C C . ASP A 1 218 ? -12.344 11.857 21.343 1.00 37.53 218 ASP A C 1
ATOM 1697 O O . ASP A 1 218 ? -12.948 12.931 21.408 1.00 37.53 218 ASP A O 1
ATOM 1701 N N . SER A 1 219 ? -12.786 10.773 21.977 1.00 33.16 219 SER A N 1
ATOM 1702 C CA . SER A 1 219 ? -13.714 10.760 23.114 1.00 33.16 219 SER A CA 1
ATOM 1703 C C . SER A 1 219 ? -13.232 9.702 24.086 1.00 33.16 219 SER A C 1
ATOM 1705 O O . SER A 1 219 ? -12.909 8.592 23.604 1.00 33.16 219 SER A O 1
#

InterPro domains:
  IPR006599 CARP motif [SM00673] (78-115)
  IPR006599 CARP motif [SM00673] (116-150)
  IPR012945 Tubulin binding cofactor C-like domain [PF07986] (72-188)
  IPR016098 Cyclase-associated protein CAP/septum formation inhibitor MinC, C-terminal [G3DSA:2.160.20.70] (47-216)
  IPR017901 C-CAP/cofactor C-like domain [PS51329] (36-190)
  IPR027684 Tubulin-specific chaperone C [PTHR15139] (10-213)

Radius of gyration: 22.61 Å; chains: 1; bounding box: 60×75×45 Å

Foldseek 3Di:
DDDDDDDDDDDDDDDDDDDDDDDDDDDDDDPDPPDPDPPDPPPDPDAEAEQEELEEEEDEDDPDPDPDDLDEYEYENYELYEYYYHFEHQEYEYYQYYNYEYAYAAHLAEYEAEQYENYEYQYEYAEYEHENYELYEYAYAYVAAYEYENAANYEFHHRAEDEVCSCVRCVVSVRNDGPVSRQHHHYPPPPDPDDDNRYYYDDPVRDDHHHYDYDDDDD

Secondary structure (DSSP, 8-state):
-PPP---PPPPPPPP---PPPP------------PPP-------SSSEEEEEES-EEEEEPP--SS-S---EEEEEEEES-EEEEES-BSEEEEEEEES-EEEEEEEEEEEEEEEEES-EEEEEEEEEEEEEEES-EEEEEESS--EEES-BSEEEEE--EE-TTHHHHHHHTT--S---GGG--EETT--SSSPPTTEEEPPGGGS---EE-------